Protein AF-0000000087551633 (afdb_homodimer)

Solvent-accessible surface area (backbone atoms only — not comparable to full-atom values): 14530 Å² total; per-residue (Å²): 84,93,86,55,52,65,68,53,50,39,49,47,65,67,57,55,41,62,94,54,18,28,55,59,69,55,52,47,40,58,76,47,62,39,77,91,77,50,31,41,29,32,36,33,62,39,45,52,60,38,10,35,59,87,53,28,55,24,72,22,49,56,39,30,54,41,46,53,42,50,46,49,52,50,44,51,74,37,60,62,89,52,34,49,58,42,70,35,36,41,37,38,36,51,68,49,88,47,59,62,59,50,38,39,36,39,29,37,68,77,39,82,53,87,51,41,35,33,30,38,29,44,28,22,40,88,86,66,48,66,29,32,44,32,40,36,34,28,42,46,38,74,113,84,93,85,55,51,64,67,54,50,40,51,46,65,67,56,54,42,60,95,54,18,27,56,59,69,55,52,48,40,58,76,47,63,39,78,91,78,50,32,40,30,33,34,31,61,38,46,51,61,37,10,34,58,86,54,28,56,24,70,19,49,55,38,30,55,42,46,54,43,49,46,47,53,50,45,52,72,38,60,63,90,51,34,51,55,41,69,37,35,42,39,39,38,52,68,48,89,47,59,61,57,49,37,38,37,41,29,36,67,77,39,82,53,88,50,41,35,33,30,38,29,43,29,22,40,88,85,66,46,65,30,31,44,31,42,36,34,27,43,43,39,75,113

Radius of gyration: 18.44 Å; Cα contacts (8 Å, |Δi|>4): 720; chains: 2; bounding box: 45×57×40 Å

InterPro domains:
  IPR003736 Phenylacetic acid degradation-related domain [TIGR00369] (24-137)
  IPR006683 Thioesterase domain [PF03061] (54-131)
  IPR029069 HotDog domain superfamily [SSF54637] (18-142)

Organism: NCBI:txid2305228

Sequence (286 aa):
MKNLTKEEILYFLNSWGEEVTLPKTLEIKFIDVDIENETLTATMPVQPKVHQPFGILHGGASCVLAETMGSSLSNIFIDVSSYYGVGTNINTNHLRSKKDGIITGTARFIRKGKTIHVSEIEIRDEEGQLISHTTMTNNILSKMKNLTKEEILYFLNSWGEEVTLPKTLEIKFIDVDIENETLTATMPVQPKVHQPFGILHGGASCVLAETMGSSLSNIFIDVSSYYGVGTNINTNHLRSKKDGIITGTARFIRKGKTIHVSEIEIRDEEGQLISHTTMTNNILSK

pLDDT: mean 97.2, std 4.75, range [61.78, 99.0]

Secondary structure (DSSP, 8-state):
-TT--HHHHHHHHHH-SSS--HHHHTT-EEEEEETTTTEEEEEEEESGGGB-TTSSB-HHHHHHHHHHHHHHHHHHSS-TTTEEEEEEEEEEEE-----SEEEEEEEEEEEE-SSEEEEEEEEE-TT--EEEEEEEEEEEEE-/-TT--HHHHHHHHHH-SSS--HHHHTT-EEEEEETTTTEEEEEEEESGGGB-TTSSB-HHHHHHHHHHHHHHHHHHSS-TTTEEEEEEEEEEEE-----SEEEEEEEEEEEE-SSEEEEEEEEE-TT--EEEEEEEEEEEEE-

Nearest PDB structures (foldseek):
  4qdb-assembly4_F  TM=9.792E-01  e=1.348E-15  Pseudomonas aeruginosa PAO1
  4qd7-assembly1_A  TM=9.751E-01  e=2.143E-15  Pseudomonas aeruginosa PAO1
  4qda-assembly3_D  TM=9.773E-01  e=5.744E-15  Pseudomonas aeruginosa PAO1
  5ep5-assembly1_B  TM=9.587E-01  e=8.768E-14  Staphylococcus aureus subsp. aureus Mu50
  3r32-assembly1_A  TM=9.299E-01  e=7.495E-13  Arthrobacter sp.

Foldseek 3Di:
DVPDDFVRLQVCLQCPDDPDDPCVVQPKGWDTADPVQLKTKIKGWQDDVQDDPVQKGDPVVVVVNVVSRVQSSLCVPDDVVWKHKDWDDKDKDFDDIGRGDMKMKMKHFPDDDPFKTKMKIFIAGPVRHTGMIMITMITMGTD/DVPDDFVRLQVCLQCPDDPDDPCVVQPKGWDTADPVQLKTKIKGWQDPVQDDPVQKGDPVVVVVNVVSRVQSSLCVPDDVVWKHKDWDDKDKDFDDIGRGDMKMKMKHFPDDDPFKTKMKIFIAGPVRHTGMIMITMITMGTD

Structure (mmCIF, N/CA/C/O backbone):
data_AF-0000000087551633-model_v1
#
loop_
_entity.id
_entity.type
_entity.pdbx_description
1 polymer 'PaaI family thioesterase'
#
loop_
_atom_site.group_PDB
_atom_site.id
_atom_site.type_symbol
_atom_site.label_atom_id
_atom_site.label_alt_id
_atom_site.label_comp_id
_atom_site.label_asym_id
_atom_site.label_entity_id
_atom_site.label_seq_id
_atom_site.pdbx_PDB_ins_code
_atom_site.Cartn_x
_atom_site.Cartn_y
_atom_site.Cartn_z
_atom_site.occupancy
_atom_site.B_iso_or_equiv
_atom_site.auth_seq_id
_atom_site.auth_comp_id
_atom_site.auth_asym_id
_atom_site.auth_atom_id
_atom_site.pdbx_PDB_model_num
ATOM 1 N N . MET A 1 1 ? -0.746 -24.844 -10.945 1 61.78 1 MET A N 1
ATOM 2 C CA . MET A 1 1 ? -0.228 -24.594 -12.289 1 61.78 1 MET A CA 1
ATOM 3 C C . MET A 1 1 ? 0.902 -25.578 -12.617 1 61.78 1 MET A C 1
ATOM 5 O O . MET A 1 1 ? 1.711 -25.312 -13.508 1 61.78 1 MET A O 1
ATOM 9 N N . LYS A 1 2 ? 1.025 -26.719 -12.062 1 64.62 2 LYS A N 1
ATOM 10 C CA . LYS A 1 2 ? 2.08 -27.734 -12.102 1 64.62 2 LYS A CA 1
ATOM 11 C C . LYS A 1 2 ? 2.404 -28.141 -13.531 1 64.62 2 LYS A C 1
ATOM 13 O O . LYS A 1 2 ? 3.545 -28.484 -13.844 1 64.62 2 LYS A O 1
ATOM 18 N N . ASN A 1 3 ? 1.535 -27.703 -14.453 1 77.69 3 ASN A N 1
ATOM 19 C CA . ASN A 1 3 ? 1.832 -28.203 -15.789 1 77.69 3 ASN A CA 1
ATOM 20 C C . ASN A 1 3 ? 2.172 -27.062 -16.75 1 77.69 3 ASN A C 1
ATOM 22 O O . ASN A 1 3 ? 2.268 -27.281 -17.953 1 77.69 3 ASN A O 1
ATOM 26 N N . LEU A 1 4 ? 2.311 -25.891 -16.109 1 88.62 4 LEU A N 1
ATOM 27 C CA . LEU A 1 4 ? 2.635 -24.75 -16.953 1 88.62 4 LEU A CA 1
ATOM 28 C C . LEU A 1 4 ? 4.133 -24.469 -16.953 1 88.62 4 LEU A C 1
ATOM 30 O O . LEU A 1 4 ? 4.805 -24.703 -15.945 1 88.62 4 LEU A O 1
ATOM 34 N N . THR A 1 5 ? 4.582 -24.031 -18.172 1 93.62 5 THR A N 1
ATOM 35 C CA . THR A 1 5 ? 5.969 -23.594 -18.234 1 93.62 5 THR A CA 1
ATOM 36 C C . THR A 1 5 ? 6.141 -22.25 -17.531 1 93.62 5 THR A C 1
ATOM 38 O O . THR A 1 5 ? 5.156 -21.562 -17.25 1 93.62 5 THR A O 1
ATOM 41 N N . LYS A 1 6 ? 7.383 -21.984 -17.219 1 95.5 6 LYS A N 1
ATOM 42 C CA . LYS A 1 6 ? 7.715 -20.672 -16.656 1 95.5 6 LYS A CA 1
ATOM 43 C C . LYS A 1 6 ? 7.137 -19.547 -17.516 1 95.5 6 LYS A C 1
ATOM 45 O O . LYS A 1 6 ? 6.543 -18.594 -16.984 1 95.5 6 LYS A O 1
ATOM 50 N N . GLU A 1 7 ? 7.301 -19.609 -18.797 1 96.75 7 GLU A N 1
ATOM 51 C CA . GLU A 1 7 ? 6.84 -18.578 -19.719 1 96.75 7 GLU A CA 1
ATOM 52 C C . GLU A 1 7 ? 5.32 -18.438 -19.688 1 96.75 7 GLU A C 1
ATOM 54 O O . GLU A 1 7 ? 4.789 -17.328 -19.75 1 96.75 7 GLU A O 1
ATOM 59 N N . GLU A 1 8 ? 4.66 -19.5 -19.578 1 96.75 8 GLU A N 1
ATOM 60 C CA . GLU A 1 8 ? 3.201 -19.5 -19.547 1 96.75 8 GLU A CA 1
ATOM 61 C C . GLU A 1 8 ? 2.682 -18.891 -18.25 1 96.75 8 GLU A C 1
ATOM 63 O O . GLU A 1 8 ? 1.703 -18.141 -18.25 1 96.75 8 GLU A O 1
ATOM 68 N N . ILE A 1 9 ? 3.33 -19.219 -17.141 1 97.12 9 ILE A N 1
ATOM 69 C CA . ILE A 1 9 ? 2.943 -18.656 -15.844 1 97.12 9 ILE A CA 1
ATOM 70 C C . ILE A 1 9 ? 3.143 -17.156 -15.844 1 97.12 9 ILE A C 1
ATOM 72 O O . ILE A 1 9 ? 2.256 -16.406 -15.43 1 97.12 9 ILE A O 1
ATOM 76 N N . LEU A 1 10 ? 4.254 -16.703 -16.391 1 98.38 10 LEU A N 1
ATOM 77 C CA . LEU A 1 10 ? 4.551 -15.266 -16.438 1 98.38 10 LEU A CA 1
ATOM 78 C C . LEU A 1 10 ? 3.561 -14.539 -17.344 1 98.38 10 LEU A C 1
ATOM 80 O O . LEU A 1 10 ? 3.131 -13.43 -17.031 1 98.38 10 LEU A O 1
ATOM 84 N N . TYR A 1 11 ? 3.219 -15.148 -18.469 1 97.94 11 TYR A N 1
ATOM 85 C CA . TYR A 1 11 ? 2.223 -14.57 -19.359 1 97.94 11 TYR A CA 1
ATOM 86 C C . TYR A 1 11 ? 0.878 -14.43 -18.656 1 97.94 11 TYR A C 1
ATOM 88 O O . TYR A 1 11 ? 0.235 -13.375 -18.734 1 97.94 11 TYR A O 1
ATOM 96 N N . PHE A 1 12 ? 0.509 -15.5 -17.984 1 97 12 PHE A N 1
ATOM 97 C CA . PHE A 1 12 ? -0.752 -15.492 -17.25 1 97 12 PHE A CA 1
ATOM 98 C C . PHE A 1 12 ? -0.773 -14.367 -16.219 1 97 12 PHE A C 1
ATOM 100 O O . PHE A 1 12 ? -1.706 -13.562 -16.188 1 97 12 PHE A O 1
ATOM 107 N N . LEU A 1 13 ? 0.288 -14.266 -15.414 1 98.06 13 LEU A N 1
ATOM 108 C CA . LEU A 1 13 ? 0.361 -13.289 -14.336 1 98.06 13 LEU A CA 1
ATOM 109 C C . LEU A 1 13 ? 0.312 -11.867 -14.898 1 98.06 13 LEU A C 1
ATOM 111 O O . LEU A 1 13 ? -0.391 -11.008 -14.359 1 98.06 13 LEU A O 1
ATOM 115 N N . ASN A 1 14 ? 1.002 -11.609 -15.992 1 98.56 14 ASN A N 1
ATOM 116 C CA . ASN A 1 14 ? 1.093 -10.266 -16.562 1 98.56 14 ASN A CA 1
ATOM 117 C C . ASN A 1 14 ? -0.174 -9.898 -17.328 1 98.56 14 ASN A C 1
ATOM 119 O O . ASN A 1 14 ? -0.405 -8.727 -17.625 1 98.56 14 ASN A O 1
ATOM 123 N N . SER A 1 15 ? -1.051 -10.898 -17.609 1 97.81 15 SER A N 1
ATOM 124 C CA . SER A 1 15 ? -2.277 -10.648 -18.359 1 97.81 15 SER A CA 1
ATOM 125 C C . SER A 1 15 ? -3.506 -10.766 -17.469 1 97.81 15 SER A C 1
ATOM 127 O O . SER A 1 15 ? -4.625 -10.477 -17.891 1 97.81 15 SER A O 1
ATOM 129 N N . TRP A 1 16 ? -3.312 -11.203 -16.234 1 96.19 16 TRP A N 1
ATOM 130 C CA . TRP A 1 16 ? -4.387 -11.523 -15.305 1 96.19 16 TRP A CA 1
ATOM 131 C C . TRP A 1 16 ? -5.23 -10.297 -15 1 96.19 16 TRP A C 1
ATOM 133 O O . TRP A 1 16 ? -4.691 -9.219 -14.734 1 96.19 16 TRP A O 1
ATOM 143 N N . GLY A 1 17 ? -6.547 -10.484 -15.031 1 95.75 17 GLY A N 1
ATOM 144 C CA . GLY A 1 17 ? -7.465 -9.391 -14.734 1 95.75 17 GLY A CA 1
ATOM 145 C C . GLY A 1 17 ? -7.906 -8.633 -15.969 1 95.75 17 GLY A C 1
ATOM 146 O O . GLY A 1 17 ? -7.641 -9.055 -17.094 1 95.75 17 GLY A O 1
ATOM 147 N N . GLU A 1 18 ? -8.68 -7.551 -15.789 1 95 18 GLU A N 1
ATOM 148 C CA . GLU A 1 18 ? -9.164 -6.684 -16.859 1 95 18 GLU A CA 1
ATOM 149 C C . GLU A 1 18 ? -8.031 -5.832 -17.438 1 95 18 GLU A C 1
ATOM 151 O O . GLU A 1 18 ? -6.883 -5.938 -17 1 95 18 GLU A O 1
ATOM 156 N N . GLU A 1 19 ? -8.336 -5.09 -18.391 1 97 19 GLU A N 1
ATOM 157 C CA . GLU A 1 19 ? -7.359 -4.238 -19.078 1 97 19 GLU A CA 1
ATOM 158 C C . GLU A 1 19 ? -6.734 -3.244 -18.094 1 97 19 GLU A C 1
ATOM 160 O O . GLU A 1 19 ? -5.559 -2.891 -18.234 1 97 19 GLU A O 1
ATOM 165 N N . VAL A 1 20 ? -7.551 -2.818 -17.172 1 98.31 20 VAL A N 1
ATOM 166 C CA . VAL A 1 20 ? -7.055 -1.867 -16.188 1 98.31 20 VAL A CA 1
ATOM 167 C C . VAL A 1 20 ? -7.152 -2.479 -14.789 1 98.31 20 VAL A C 1
ATOM 169 O O . VAL A 1 20 ? -8.219 -2.928 -14.375 1 98.31 20 VAL A O 1
ATOM 172 N N . THR A 1 21 ? -6.051 -2.637 -14.125 1 98.75 21 THR A N 1
ATOM 173 C CA . THR A 1 21 ? -5.898 -3.033 -12.734 1 98.75 21 THR A CA 1
ATOM 174 C C . THR A 1 21 ? -4.82 -2.201 -12.047 1 98.75 21 THR A C 1
ATOM 176 O O . THR A 1 21 ? -4.047 -1.507 -12.711 1 98.75 21 THR A O 1
ATOM 179 N N . LEU A 1 22 ? -4.785 -2.254 -10.75 1 98.88 22 LEU A N 1
ATOM 180 C CA . LEU A 1 22 ? -3.789 -1.469 -10.031 1 98.88 22 LEU A CA 1
ATOM 181 C C . LEU A 1 22 ? -2.377 -1.899 -10.414 1 98.88 22 LEU A C 1
ATOM 183 O O . LEU A 1 22 ? -1.519 -1.056 -10.68 1 98.88 22 LEU A O 1
ATOM 187 N N . PRO A 1 23 ? -2.033 -3.199 -10.461 1 98.88 23 PRO A N 1
ATOM 188 C CA . PRO A 1 23 ? -0.676 -3.566 -10.867 1 98.88 23 PRO A CA 1
ATOM 189 C C . PRO A 1 23 ? -0.318 -3.041 -12.258 1 98.88 23 PRO A C 1
ATOM 191 O O . PRO A 1 23 ? 0.809 -2.59 -12.477 1 98.88 23 PRO A O 1
ATOM 194 N N . LYS A 1 24 ? -1.249 -3.023 -13.164 1 98.81 24 LYS A N 1
ATOM 195 C CA . LYS A 1 24 ? -1.016 -2.477 -14.492 1 98.81 24 LYS A CA 1
ATOM 196 C C . LYS A 1 24 ? -0.878 -0.958 -14.453 1 98.81 24 LYS A C 1
ATOM 198 O 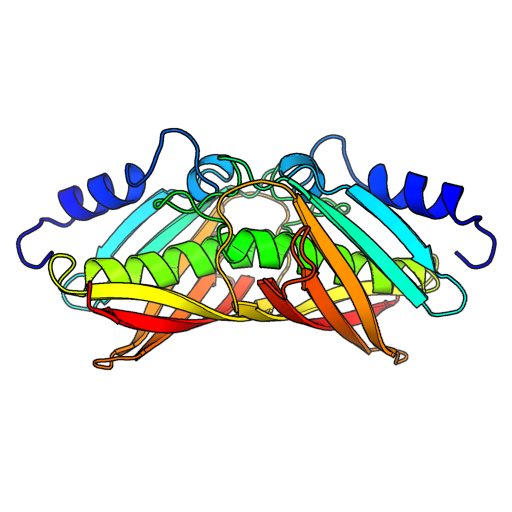O . LYS A 1 24 ? -0.043 -0.385 -15.156 1 98.81 24 LYS A O 1
ATOM 203 N N . THR A 1 25 ? -1.717 -0.333 -13.656 1 98.81 25 THR A N 1
ATOM 204 C CA . THR A 1 25 ? -1.649 1.113 -13.477 1 98.81 25 THR A CA 1
ATOM 205 C C . THR A 1 25 ? -0.26 1.535 -13.008 1 98.81 25 THR A C 1
ATOM 207 O O . THR A 1 25 ? 0.259 2.566 -13.438 1 98.81 25 THR A O 1
ATOM 210 N N . LEU A 1 26 ? 0.376 0.688 -12.203 1 98.88 26 LEU A N 1
ATOM 211 C CA . LEU A 1 26 ? 1.685 1.038 -11.656 1 98.88 26 LEU A CA 1
ATOM 212 C C . LEU A 1 26 ? 2.801 0.377 -12.461 1 98.88 26 LEU A C 1
ATOM 214 O O . LEU A 1 26 ? 3.969 0.435 -12.07 1 98.88 26 LEU A O 1
ATOM 218 N N . GLU A 1 27 ? 2.441 -0.345 -13.523 1 98.88 27 GLU A N 1
ATOM 219 C CA . GLU A 1 27 ? 3.377 -0.94 -14.469 1 98.88 27 GLU A CA 1
ATOM 220 C C . GLU A 1 27 ? 4.227 -2.02 -13.805 1 98.88 27 GLU A C 1
ATOM 222 O O . GLU A 1 27 ? 5.426 -2.127 -14.078 1 98.88 27 GLU A O 1
ATOM 227 N N . ILE A 1 28 ? 3.611 -2.768 -12.922 1 98.94 28 ILE A N 1
ATOM 228 C CA . ILE A 1 28 ? 4.254 -3.939 -12.336 1 98.94 28 ILE A CA 1
ATOM 229 C C . ILE A 1 28 ? 4.367 -5.043 -13.383 1 98.94 28 ILE A C 1
ATOM 231 O O . ILE A 1 28 ? 3.422 -5.297 -14.133 1 98.94 28 ILE A O 1
ATOM 235 N N . LYS A 1 29 ? 5.555 -5.641 -13.445 1 98.94 29 LYS A N 1
ATOM 236 C CA . LYS A 1 29 ? 5.793 -6.723 -14.398 1 98.94 29 LYS A CA 1
ATOM 237 C C . LYS A 1 29 ? 6.438 -7.926 -13.719 1 98.94 29 LYS A C 1
ATOM 239 O O . LYS A 1 29 ? 7.512 -7.809 -13.125 1 98.94 29 LYS A O 1
ATOM 244 N N . PHE A 1 30 ? 5.762 -9.055 -13.812 1 98.94 30 PHE A N 1
ATOM 245 C CA . PHE A 1 30 ? 6.375 -10.297 -13.367 1 98.94 30 PHE A CA 1
ATOM 246 C C . PHE A 1 30 ? 7.449 -10.75 -14.352 1 98.94 30 PHE A C 1
ATOM 248 O O . PHE A 1 30 ? 7.203 -10.828 -15.555 1 98.94 30 PHE A O 1
ATOM 255 N N . ILE A 1 31 ? 8.656 -11.109 -13.789 1 98.94 31 ILE A N 1
ATOM 256 C CA . ILE A 1 31 ? 9.75 -11.328 -14.734 1 98.94 31 ILE A CA 1
ATOM 257 C C . ILE A 1 31 ? 10.375 -12.703 -14.5 1 98.94 31 ILE A C 1
ATOM 259 O O . ILE A 1 31 ? 11.133 -13.195 -15.336 1 98.94 31 ILE A O 1
ATOM 263 N N . ASP A 1 32 ? 10.086 -13.344 -13.391 1 98.81 32 ASP A N 1
ATOM 264 C CA . ASP A 1 32 ? 10.656 -14.664 -13.148 1 98.81 32 ASP A CA 1
ATOM 265 C C . ASP A 1 32 ? 9.797 -15.461 -12.164 1 98.81 32 ASP A C 1
ATOM 267 O O . ASP A 1 32 ? 9.133 -14.883 -11.305 1 98.81 32 ASP A O 1
ATOM 271 N N . VAL A 1 33 ? 9.789 -16.734 -12.328 1 98.44 33 VAL A N 1
ATOM 272 C CA . VAL A 1 33 ? 9.188 -17.688 -11.406 1 98.44 33 VAL A CA 1
ATOM 273 C C . VAL A 1 33 ? 10.086 -18.906 -11.273 1 98.44 33 VAL A C 1
ATOM 275 O O . VAL A 1 33 ? 10.609 -19.406 -12.273 1 98.44 33 VAL A O 1
ATOM 278 N N . ASP A 1 34 ? 10.398 -19.266 -10.078 1 97.31 34 ASP A N 1
ATOM 279 C CA . ASP A 1 34 ? 11.078 -20.531 -9.773 1 97.31 34 ASP A CA 1
ATOM 280 C C . ASP A 1 34 ? 10.102 -21.547 -9.203 1 97.31 34 ASP A C 1
ATOM 282 O O . ASP A 1 34 ? 9.734 -21.484 -8.031 1 97.31 34 ASP A O 1
ATOM 286 N N . ILE A 1 35 ? 9.703 -22.453 -10 1 95 35 ILE A N 1
ATOM 287 C CA . ILE A 1 35 ? 8.656 -23.406 -9.633 1 95 35 ILE A CA 1
ATOM 288 C C . ILE A 1 35 ? 9.172 -24.344 -8.547 1 95 35 ILE A C 1
ATOM 290 O O . ILE A 1 35 ? 8.453 -24.656 -7.59 1 95 35 ILE A O 1
ATOM 294 N N . GLU A 1 36 ? 10.352 -24.766 -8.68 1 94.06 36 GLU A N 1
ATOM 295 C CA . GLU A 1 36 ? 10.938 -25.703 -7.73 1 94.06 36 GLU A CA 1
ATOM 296 C C . GLU A 1 36 ? 11.078 -25.078 -6.344 1 94.06 36 GLU A C 1
ATOM 298 O O . GLU A 1 36 ? 10.758 -25.719 -5.336 1 94.06 36 GLU A O 1
ATOM 303 N N . ASN A 1 37 ? 11.477 -23.812 -6.32 1 96.31 37 ASN A N 1
ATOM 304 C CA . ASN A 1 37 ? 11.719 -23.156 -5.047 1 96.31 37 ASN A CA 1
ATOM 305 C C . ASN A 1 37 ? 10.539 -22.281 -4.633 1 96.31 37 ASN A C 1
ATOM 307 O O . ASN A 1 37 ? 10.555 -21.672 -3.561 1 96.31 37 ASN A O 1
ATOM 311 N N . GLU A 1 38 ? 9.562 -22.172 -5.445 1 96.62 38 GLU A N 1
ATOM 312 C CA . GLU A 1 38 ? 8.32 -21.438 -5.215 1 96.62 38 GLU A CA 1
ATOM 313 C C . GLU A 1 38 ? 8.586 -19.969 -4.902 1 96.62 38 GLU A C 1
ATOM 315 O O . GLU A 1 38 ? 8.141 -19.469 -3.875 1 96.62 38 GLU A O 1
ATOM 320 N N . THR A 1 39 ? 9.32 -19.344 -5.82 1 98.38 39 THR A N 1
ATOM 321 C CA . THR A 1 39 ? 9.562 -17.922 -5.707 1 98.38 39 THR A CA 1
ATOM 322 C C . THR A 1 39 ? 9.047 -17.188 -6.941 1 98.38 39 THR A C 1
ATOM 324 O O . THR A 1 39 ? 8.969 -17.75 -8.031 1 98.38 39 THR A O 1
ATOM 327 N N . LEU A 1 40 ? 8.664 -15.969 -6.734 1 98.75 40 LEU A N 1
ATOM 328 C CA . LEU A 1 40 ? 8.195 -15.07 -7.781 1 98.75 40 LEU A CA 1
ATOM 329 C C . LEU A 1 40 ? 8.977 -13.758 -7.758 1 98.75 40 LEU A C 1
ATOM 331 O O . LEU A 1 40 ? 9.273 -13.227 -6.684 1 98.75 40 LEU A O 1
ATOM 335 N N . THR A 1 41 ? 9.328 -13.258 -8.938 1 98.94 41 THR A N 1
ATOM 336 C CA . THR A 1 41 ? 10.039 -11.984 -9.039 1 98.94 41 THR A CA 1
ATOM 337 C C . THR A 1 41 ? 9.297 -11.023 -9.969 1 98.94 41 THR A C 1
ATOM 339 O O . THR A 1 41 ? 8.828 -11.422 -11.039 1 98.94 41 THR A O 1
ATOM 342 N N . ALA A 1 42 ? 9.148 -9.797 -9.562 1 98.94 42 ALA A N 1
ATOM 343 C CA . ALA A 1 42 ? 8.5 -8.75 -10.352 1 98.94 42 ALA A CA 1
ATOM 344 C C . ALA A 1 42 ? 9.227 -7.414 -10.188 1 98.94 42 ALA A C 1
ATOM 346 O O . ALA A 1 42 ? 9.977 -7.223 -9.234 1 98.94 42 ALA A O 1
ATOM 347 N N . THR A 1 43 ? 9 -6.523 -11.125 1 99 43 THR A N 1
ATOM 348 C CA . THR A 1 43 ? 9.602 -5.195 -11.094 1 99 43 THR A CA 1
ATOM 349 C C . THR A 1 43 ? 8.531 -4.113 -11.164 1 99 43 THR A C 1
ATOM 351 O O . THR A 1 43 ? 7.402 -4.379 -11.57 1 99 43 THR A O 1
ATOM 354 N N . MET A 1 44 ? 8.906 -2.955 -10.742 1 98.94 44 MET A N 1
ATOM 355 C CA . MET A 1 4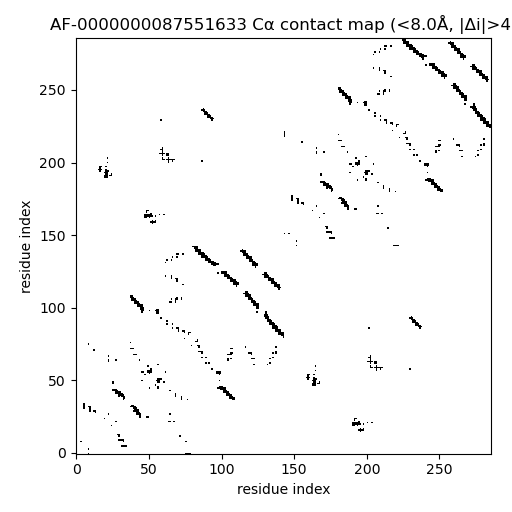4 ? 8.094 -1.745 -10.844 1 98.94 44 MET A CA 1
ATOM 356 C C . MET A 1 44 ? 8.977 -0.518 -11.062 1 98.94 44 MET A C 1
ATOM 358 O O . MET A 1 44 ? 9.945 -0.308 -10.336 1 98.94 44 MET A O 1
ATOM 362 N N . PRO A 1 45 ? 8.648 0.309 -12.07 1 98.94 45 PRO A N 1
ATOM 363 C CA . PRO A 1 45 ? 9.422 1.547 -12.219 1 98.94 45 PRO A CA 1
ATOM 364 C C . PRO A 1 45 ? 9.125 2.561 -11.109 1 98.94 45 PRO A C 1
ATOM 366 O O . PRO A 1 45 ? 7.984 2.658 -10.648 1 98.94 45 PRO A O 1
ATOM 369 N N . VAL A 1 46 ? 10.141 3.25 -10.68 1 98.94 46 VAL A N 1
ATOM 370 C CA . VAL A 1 46 ? 10 4.383 -9.766 1 98.94 46 VAL A CA 1
ATOM 371 C C . VAL A 1 46 ? 9.961 5.684 -10.562 1 98.94 46 VAL A C 1
ATOM 373 O O . VAL A 1 46 ? 11 6.172 -11.023 1 98.94 46 VAL A O 1
ATOM 376 N N . GLN A 1 47 ? 8.797 6.195 -10.781 1 98.62 47 GLN A N 1
ATOM 377 C CA . GLN A 1 47 ? 8.469 7.371 -11.586 1 98.62 47 GLN A CA 1
ATOM 378 C C . GLN A 1 47 ? 7.406 8.227 -10.906 1 98.62 47 GLN A C 1
ATOM 380 O O . GLN A 1 47 ? 6.855 7.836 -9.875 1 98.62 47 GLN A O 1
ATOM 385 N N . PRO A 1 48 ? 7.066 9.375 -11.375 1 98.25 48 PRO A N 1
ATOM 386 C CA . PRO A 1 48 ? 6.211 10.32 -10.656 1 98.25 48 PRO A CA 1
ATOM 387 C C . PRO A 1 48 ? 4.879 9.703 -10.227 1 98.25 48 PRO A C 1
ATOM 389 O O . PRO A 1 48 ? 4.41 9.953 -9.117 1 98.25 48 PRO A O 1
ATOM 392 N N . LYS A 1 49 ? 4.277 8.82 -10.938 1 98.31 49 LYS A N 1
ATOM 393 C CA . LYS A 1 49 ? 2.953 8.281 -10.633 1 98.31 49 LYS A CA 1
ATOM 394 C C . LYS A 1 49 ? 2.992 7.398 -9.391 1 98.31 49 LYS A C 1
ATOM 396 O O . LYS A 1 49 ? 1.945 7.031 -8.852 1 98.31 49 LYS A O 1
ATOM 401 N N . VAL A 1 50 ? 4.246 7.051 -8.914 1 98.88 50 VAL A N 1
ATOM 402 C CA . VAL A 1 50 ? 4.316 6.273 -7.68 1 98.88 50 VAL A CA 1
ATOM 403 C C . VAL A 1 50 ? 5.098 7.051 -6.621 1 98.88 50 VAL A C 1
ATOM 405 O O . VAL A 1 50 ? 5.555 6.477 -5.633 1 98.88 50 VAL A O 1
ATOM 408 N N . HIS A 1 51 ? 5.27 8.336 -6.797 1 98.81 51 HIS A N 1
ATOM 409 C CA . HIS A 1 51 ? 5.98 9.172 -5.84 1 98.81 51 HIS A CA 1
ATOM 410 C C . HIS A 1 51 ? 5.047 9.672 -4.742 1 98.81 51 HIS A C 1
ATOM 412 O O . HIS A 1 51 ? 3.855 9.883 -4.984 1 98.81 51 HIS A O 1
ATOM 418 N N . GLN A 1 52 ? 5.656 9.844 -3.605 1 98.12 52 GLN A N 1
ATOM 419 C CA . GLN A 1 52 ? 5.055 10.703 -2.59 1 98.12 52 GLN A CA 1
ATOM 420 C C . GLN A 1 52 ? 5.422 12.172 -2.822 1 98.12 52 GLN A C 1
ATOM 422 O O . GLN A 1 52 ? 6.168 12.484 -3.75 1 98.12 52 GLN A O 1
ATOM 427 N N . PRO A 1 53 ? 4.91 13.141 -2.092 1 96.69 53 PRO A N 1
ATOM 428 C CA . PRO A 1 53 ? 4.98 14.562 -2.428 1 96.69 53 PRO A CA 1
ATOM 429 C C . PRO A 1 53 ? 6.414 15.086 -2.467 1 96.69 53 PRO A C 1
ATOM 431 O O . PRO A 1 53 ? 6.68 16.125 -3.078 1 96.69 53 PRO A O 1
ATOM 434 N N . PHE A 1 54 ? 7.352 14.383 -1.827 1 95.69 54 PHE A N 1
ATOM 435 C CA . PHE A 1 54 ? 8.727 14.859 -1.819 1 95.69 54 PHE A CA 1
ATOM 436 C C . PHE A 1 54 ? 9.516 14.273 -2.982 1 95.69 54 PHE A C 1
ATOM 438 O O . PHE A 1 54 ? 10.734 14.43 -3.057 1 95.69 54 PHE A O 1
ATOM 445 N N . GLY A 1 55 ? 8.867 13.5 -3.791 1 97.44 55 GLY A N 1
ATOM 446 C CA . GLY A 1 55 ? 9.484 13.055 -5.027 1 97.44 55 GLY A CA 1
ATOM 447 C C . GLY A 1 55 ? 10.227 11.734 -4.883 1 97.44 55 GLY A C 1
ATOM 448 O O . GLY A 1 55 ? 11.078 11.398 -5.707 1 97.44 55 GLY A O 1
ATOM 449 N N . ILE A 1 56 ? 9.922 11.109 -3.844 1 98.31 56 ILE A N 1
ATOM 450 C CA . ILE A 1 56 ? 10.516 9.789 -3.656 1 98.31 56 ILE A CA 1
ATOM 451 C C . ILE A 1 56 ? 9.414 8.727 -3.67 1 98.31 56 ILE A C 1
ATOM 453 O O . ILE A 1 56 ? 8.227 9.055 -3.623 1 98.31 56 ILE A O 1
ATOM 457 N N . LEU A 1 57 ? 9.859 7.469 -3.748 1 98.88 57 LEU A N 1
ATOM 458 C CA . LEU A 1 57 ? 8.938 6.336 -3.797 1 98.88 57 LEU A CA 1
ATOM 459 C C . LEU A 1 57 ? 7.977 6.371 -2.617 1 98.88 57 LEU A C 1
ATOM 461 O O . LEU A 1 57 ? 8.398 6.5 -1.466 1 98.88 57 LEU A O 1
ATOM 465 N N . HIS A 1 58 ? 6.719 6.355 -2.91 1 98.88 58 HIS A N 1
ATOM 466 C CA . HIS A 1 58 ? 5.688 6.266 -1.884 1 98.88 58 HIS A CA 1
ATOM 467 C C . HIS A 1 58 ? 5.715 4.91 -1.191 1 98.88 58 HIS A C 1
ATOM 469 O O . HIS A 1 58 ? 5.719 3.869 -1.854 1 98.88 58 HIS A O 1
ATOM 475 N N . GLY A 1 59 ? 5.695 4.84 0.118 1 98.88 59 GLY A N 1
ATOM 476 C CA . GLY A 1 59 ? 5.664 3.566 0.823 1 98.88 59 GLY A CA 1
ATOM 477 C C . GLY A 1 59 ? 4.5 2.686 0.415 1 98.88 59 GLY A C 1
ATOM 478 O O . GLY A 1 59 ? 4.621 1.46 0.389 1 98.88 59 GLY A O 1
ATOM 479 N N . GLY A 1 60 ? 3.389 3.266 0.123 1 98.94 60 GLY A N 1
ATOM 480 C CA . GLY A 1 60 ? 2.225 2.537 -0.352 1 98.94 60 GLY A CA 1
ATOM 481 C C . GLY A 1 60 ? 2.459 1.833 -1.676 1 98.94 60 GLY A C 1
ATOM 482 O O . GLY A 1 60 ? 1.835 0.808 -1.96 1 98.94 60 GLY A O 1
ATOM 483 N N . ALA A 1 61 ? 3.295 2.416 -2.521 1 98.94 61 ALA A N 1
ATOM 484 C CA . ALA A 1 61 ? 3.635 1.754 -3.779 1 98.94 61 ALA A CA 1
ATOM 485 C C . ALA A 1 61 ? 4.383 0.449 -3.527 1 98.94 61 ALA A C 1
ATOM 487 O O . ALA A 1 61 ? 4.145 -0.552 -4.207 1 98.94 61 ALA A O 1
ATOM 488 N N . SER A 1 62 ? 5.293 0.478 -2.551 1 98.94 62 SER A N 1
ATOM 489 C CA . SER A 1 62 ? 5.961 -0.753 -2.137 1 98.94 62 SER A CA 1
ATOM 490 C C . SER A 1 62 ? 4.953 -1.786 -1.643 1 98.94 62 SER A C 1
ATOM 492 O O . SER A 1 62 ? 5.082 -2.977 -1.934 1 98.94 62 SER A O 1
ATOM 494 N N . CYS A 1 63 ? 3.943 -1.314 -0.924 1 98.94 63 CYS A N 1
ATOM 495 C CA . CYS A 1 63 ? 2.9 -2.215 -0.447 1 98.94 63 CYS A CA 1
ATOM 496 C C . CYS A 1 63 ? 2.129 -2.822 -1.612 1 98.94 63 CYS A C 1
ATOM 498 O O . CYS A 1 63 ? 1.757 -3.996 -1.572 1 98.94 63 CYS A O 1
ATOM 500 N N . VAL A 1 64 ? 1.826 -2.008 -2.625 1 99 64 VAL A N 1
ATOM 501 C CA . VAL A 1 64 ? 1.115 -2.523 -3.791 1 99 64 VAL A CA 1
ATOM 502 C C . VAL A 1 64 ? 1.929 -3.641 -4.441 1 99 64 VAL A C 1
ATOM 504 O O . VAL A 1 64 ? 1.395 -4.711 -4.746 1 99 64 VAL A O 1
ATOM 507 N N . LEU A 1 65 ? 3.217 -3.402 -4.668 1 99 65 LEU A N 1
ATOM 508 C CA . LEU A 1 65 ? 4.074 -4.426 -5.258 1 99 65 LEU A CA 1
ATOM 509 C C . LEU A 1 65 ? 4.094 -5.684 -4.395 1 99 65 LEU A C 1
ATOM 511 O O . LEU A 1 65 ? 3.881 -6.789 -4.895 1 99 65 LEU A O 1
ATOM 515 N N . ALA A 1 66 ? 4.266 -5.496 -3.084 1 98.94 66 ALA A N 1
ATOM 516 C CA . ALA A 1 66 ? 4.336 -6.629 -2.164 1 98.94 66 ALA A CA 1
ATOM 517 C C . ALA A 1 66 ? 3.021 -7.398 -2.143 1 98.94 66 ALA A C 1
ATOM 519 O O . ALA A 1 66 ? 3.014 -8.633 -2.234 1 98.94 66 ALA A O 1
ATOM 520 N N . GLU A 1 67 ? 1.927 -6.68 -2.004 1 98.88 67 GLU A N 1
ATOM 521 C CA . GLU A 1 67 ? 0.602 -7.293 -1.97 1 98.88 67 GLU A CA 1
ATOM 522 C C . GLU A 1 67 ? 0.31 -8.047 -3.264 1 98.88 67 GLU A C 1
ATOM 524 O O . GLU A 1 67 ? -0.232 -9.156 -3.232 1 98.88 67 GLU A O 1
ATOM 529 N N . THR A 1 68 ? 0.636 -7.441 -4.402 1 98.88 68 THR A N 1
ATOM 530 C CA . THR A 1 68 ? 0.479 -8.086 -5.703 1 98.88 68 THR A CA 1
ATOM 531 C C . THR A 1 68 ? 1.253 -9.406 -5.746 1 98.88 68 THR A C 1
ATOM 533 O O . THR A 1 68 ? 0.712 -10.438 -6.152 1 98.88 68 THR A O 1
ATOM 536 N N . MET A 1 69 ? 2.445 -9.359 -5.273 1 98.88 69 MET A N 1
ATOM 537 C CA . MET A 1 69 ? 3.328 -10.516 -5.359 1 98.88 69 MET A CA 1
ATOM 538 C C . MET A 1 69 ? 2.879 -11.617 -4.398 1 98.88 69 MET A C 1
ATOM 540 O O . MET A 1 69 ? 2.826 -12.789 -4.77 1 98.88 69 MET A O 1
ATOM 544 N N . GLY A 1 70 ? 2.586 -11.242 -3.141 1 98.69 70 GLY A N 1
ATOM 545 C CA . GLY A 1 70 ? 2.125 -12.227 -2.18 1 98.69 70 GLY A CA 1
ATOM 546 C C . GLY A 1 70 ? 0.854 -12.938 -2.613 1 98.69 70 GLY A C 1
ATOM 547 O O . GLY A 1 70 ? 0.748 -14.156 -2.504 1 98.69 70 GLY A O 1
ATOM 548 N N . SER A 1 71 ? -0.098 -12.18 -3.092 1 98.56 71 SER A N 1
ATOM 549 C CA . SER A 1 71 ? -1.35 -12.75 -3.584 1 98.56 71 SER A CA 1
ATOM 550 C C . SER A 1 71 ? -1.109 -13.664 -4.777 1 98.56 71 SER A C 1
ATOM 552 O O . SER A 1 71 ? -1.671 -14.766 -4.848 1 98.56 71 SER A O 1
ATOM 554 N N . SER A 1 72 ? -0.285 -13.234 -5.73 1 98.38 72 SER A N 1
ATOM 555 C CA . SER A 1 72 ? 0.003 -14.023 -6.926 1 98.38 72 SER A CA 1
ATOM 556 C C . SER A 1 72 ? 0.75 -15.305 -6.574 1 98.38 72 SER A C 1
ATOM 558 O O . SER A 1 72 ? 0.461 -16.359 -7.129 1 98.38 72 SER A O 1
ATOM 560 N N . LEU A 1 73 ? 1.729 -15.188 -5.645 1 98.31 73 LEU A N 1
ATOM 561 C CA . LEU A 1 73 ? 2.467 -16.359 -5.191 1 98.31 73 LEU A CA 1
ATOM 562 C C . LEU A 1 73 ? 1.518 -17.438 -4.668 1 98.31 73 LEU A C 1
ATOM 564 O O . LEU A 1 73 ? 1.593 -18.594 -5.082 1 98.31 73 LEU A O 1
ATOM 568 N N . SER A 1 74 ? 0.628 -17.047 -3.783 1 97.69 74 SER A N 1
ATOM 569 C CA . SER A 1 74 ? -0.33 -18 -3.234 1 97.69 74 SER A CA 1
ATOM 570 C C . SER A 1 74 ? -1.183 -18.625 -4.336 1 97.69 74 SER A C 1
ATOM 572 O O . SER A 1 74 ? -1.356 -19.844 -4.375 1 97.69 74 SER A O 1
ATOM 574 N N . ASN A 1 75 ? -1.634 -17.828 -5.266 1 94.94 75 ASN A N 1
ATOM 575 C CA . ASN A 1 75 ? -2.639 -18.266 -6.227 1 94.94 75 ASN A CA 1
ATOM 576 C C . ASN A 1 75 ? -2.023 -19.141 -7.316 1 94.94 75 ASN A C 1
ATOM 578 O O . ASN A 1 75 ? -2.721 -19.938 -7.941 1 94.94 75 ASN A O 1
ATOM 582 N N . ILE A 1 76 ? -0.708 -19.031 -7.531 1 94 76 ILE A N 1
ATOM 583 C CA . ILE A 1 76 ? -0.146 -19.875 -8.586 1 94 76 ILE A CA 1
ATOM 584 C C . ILE A 1 76 ? 0.302 -21.203 -8 1 94 76 ILE A C 1
ATOM 586 O O . ILE A 1 76 ? 0.607 -22.141 -8.742 1 94 76 ILE A O 1
ATOM 590 N N . PHE A 1 77 ? 0.31 -21.328 -6.668 1 93.06 77 PHE A N 1
ATOM 591 C CA . PHE A 1 77 ? 0.799 -22.578 -6.09 1 93.06 77 PHE A CA 1
ATOM 592 C C . PHE A 1 77 ? -0.313 -23.297 -5.332 1 93.06 77 PHE A C 1
ATOM 594 O O . PHE A 1 77 ? -0.044 -24.172 -4.508 1 93.06 77 PHE A O 1
ATOM 601 N N . ILE A 1 78 ? -1.536 -22.875 -5.523 1 93.94 78 ILE A N 1
ATOM 602 C CA . ILE A 1 78 ? -2.686 -23.625 -5.035 1 93.94 78 ILE A CA 1
ATOM 603 C C . ILE A 1 78 ? -3.496 -24.156 -6.215 1 93.94 78 ILE A C 1
ATOM 605 O O . ILE A 1 78 ? -3.248 -23.781 -7.363 1 93.94 78 ILE A O 1
ATOM 609 N N . ASP A 1 79 ? -4.371 -25.109 -5.926 1 92.44 79 ASP A N 1
ATOM 610 C CA . ASP A 1 79 ? -5.301 -25.594 -6.945 1 92.44 79 ASP A CA 1
ATOM 611 C C . ASP A 1 79 ? -6.418 -24.578 -7.184 1 92.44 79 ASP A C 1
ATOM 613 O O . ASP A 1 79 ? -7.445 -24.609 -6.504 1 92.44 79 ASP A O 1
ATOM 617 N N . VAL A 1 80 ? -6.293 -23.797 -8.227 1 89.88 80 VAL A N 1
ATOM 618 C CA . VAL A 1 80 ? -7.172 -22.656 -8.461 1 89.88 80 VAL A CA 1
ATOM 619 C C . VAL A 1 80 ? -8.547 -23.141 -8.898 1 89.88 80 VAL A C 1
ATOM 621 O O . VAL A 1 80 ? -9.5 -22.344 -8.969 1 89.88 80 VAL A O 1
ATOM 624 N N . SER A 1 81 ? -8.672 -24.344 -9.242 1 92.31 81 SER A N 1
ATOM 625 C CA . SER A 1 81 ? -9.984 -24.906 -9.547 1 92.31 81 SER A CA 1
ATOM 626 C C . SER A 1 81 ? -10.812 -25.109 -8.289 1 92.31 81 SER A C 1
ATOM 628 O O . SER A 1 81 ? -12.047 -25.125 -8.336 1 92.31 81 SER A O 1
ATOM 630 N N . SER A 1 82 ? -10.07 -25.234 -7.098 1 95.38 82 SER A N 1
ATOM 631 C CA . SER A 1 82 ? -10.758 -25.609 -5.863 1 95.38 82 SER A CA 1
ATOM 632 C C . SER A 1 82 ? -10.633 -24.516 -4.809 1 95.38 82 SER A C 1
ATOM 634 O O . SER A 1 82 ? -11.469 -24.406 -3.91 1 95.38 82 SER A O 1
ATOM 636 N N . TYR A 1 83 ? -9.531 -23.719 -4.965 1 96 83 TYR A N 1
ATOM 637 C CA . TYR A 1 83 ? -9.219 -22.766 -3.91 1 96 83 TYR A CA 1
ATOM 638 C C . TYR A 1 83 ? -8.859 -21.406 -4.496 1 96 83 TYR A C 1
ATOM 640 O O . TYR A 1 83 ? -8.57 -21.297 -5.691 1 96 83 TYR A O 1
ATOM 648 N N . TYR A 1 84 ? -9.008 -20.328 -3.725 1 94.88 84 TYR A N 1
ATOM 649 C CA . TYR A 1 84 ? -8.461 -19.016 -4.043 1 94.88 84 TYR A CA 1
ATOM 650 C C . TYR A 1 84 ? -7.914 -18.328 -2.795 1 94.88 84 TYR A C 1
ATOM 652 O O . TYR A 1 84 ? -8.438 -18.531 -1.695 1 94.88 84 TYR A O 1
ATOM 660 N N . GLY A 1 85 ? -6.883 -17.609 -2.943 1 96.56 85 GLY A N 1
ATOM 661 C CA . GLY A 1 85 ? -6.254 -16.906 -1.844 1 96.56 85 GLY A CA 1
ATOM 662 C C . GLY A 1 85 ? -6.707 -15.461 -1.734 1 96.56 85 GLY A C 1
ATOM 663 O O . GLY A 1 85 ? -6.91 -14.789 -2.748 1 96.56 85 GLY A O 1
ATOM 664 N N . VAL A 1 86 ? -6.891 -14.977 -0.476 1 97 86 VAL A N 1
ATOM 665 C CA . VAL A 1 86 ? -7.242 -13.586 -0.193 1 97 86 VAL A CA 1
ATOM 666 C C . VAL A 1 86 ? -6.262 -13 0.819 1 97 86 VAL A C 1
ATOM 668 O O . VAL A 1 86 ? -6.012 -13.602 1.87 1 97 86 VAL A O 1
ATOM 671 N N . GLY A 1 87 ? -5.703 -11.914 0.419 1 98.44 87 GLY A N 1
ATOM 672 C CA . GLY A 1 87 ? -4.844 -11.234 1.374 1 98.44 87 GLY A CA 1
ATOM 673 C C . GLY A 1 87 ? -5.59 -10.719 2.592 1 98.44 87 GLY A C 1
ATOM 674 O O . GLY A 1 87 ? -6.641 -10.086 2.461 1 98.44 87 GLY A O 1
ATOM 675 N N . THR A 1 88 ? -5 -10.945 3.781 1 98.81 88 THR A N 1
ATOM 676 C CA . THR A 1 88 ? -5.715 -10.539 4.984 1 98.81 88 THR A CA 1
ATOM 677 C C . THR A 1 88 ? -4.855 -9.594 5.828 1 98.81 88 THR A C 1
ATOM 679 O O . THR A 1 88 ? -5.379 -8.812 6.625 1 98.81 88 THR A O 1
ATOM 682 N N . ASN A 1 89 ? -3.555 -9.766 5.688 1 98.88 89 ASN A N 1
ATOM 683 C CA . ASN A 1 89 ? -2.652 -8.906 6.445 1 98.88 89 ASN A CA 1
ATOM 684 C C . ASN A 1 89 ? -1.358 -8.641 5.684 1 98.88 89 ASN A C 1
ATOM 686 O O . ASN A 1 89 ? -0.814 -9.539 5.039 1 98.88 89 ASN A O 1
ATOM 690 N N . ILE A 1 90 ? -0.93 -7.48 5.781 1 98.94 90 ILE A N 1
ATOM 691 C CA . ILE A 1 90 ? 0.372 -7.117 5.23 1 98.94 90 ILE A CA 1
ATOM 692 C C . ILE A 1 90 ? 1.115 -6.215 6.211 1 98.94 90 ILE A C 1
ATOM 694 O O . ILE A 1 90 ? 0.526 -5.301 6.793 1 98.94 90 ILE A O 1
ATOM 698 N N . ASN A 1 91 ? 2.336 -6.508 6.473 1 98.94 91 ASN A N 1
ATOM 699 C CA . ASN A 1 91 ? 3.244 -5.738 7.316 1 98.94 91 ASN A CA 1
ATOM 700 C C . ASN A 1 91 ? 4.512 -5.352 6.562 1 98.94 91 ASN A C 1
ATOM 702 O O . ASN A 1 91 ? 5.316 -6.215 6.203 1 98.94 91 ASN A O 1
ATOM 706 N N . THR A 1 92 ? 4.695 -4.066 6.348 1 98.94 92 THR A N 1
ATOM 707 C CA . THR A 1 92 ? 5.812 -3.604 5.531 1 98.94 92 THR A CA 1
ATOM 708 C C . THR A 1 92 ? 6.727 -2.689 6.34 1 98.94 92 THR A C 1
ATOM 710 O O . THR A 1 92 ? 6.258 -1.772 7.016 1 98.94 92 THR A O 1
ATOM 713 N N . ASN A 1 93 ? 7.969 -2.953 6.277 1 98.94 93 ASN A N 1
ATOM 714 C CA . ASN A 1 93 ? 9.016 -2.074 6.785 1 98.94 93 ASN A CA 1
ATOM 715 C C . ASN A 1 93 ? 9.727 -1.334 5.656 1 98.94 93 ASN A C 1
ATOM 717 O O . ASN A 1 93 ? 10.281 -1.96 4.75 1 98.94 93 ASN A O 1
ATOM 721 N N . HIS A 1 94 ? 9.609 -0.05 5.719 1 98.94 94 HIS A N 1
ATOM 722 C CA . HIS A 1 94 ? 10.312 0.797 4.766 1 98.94 94 HIS A CA 1
ATOM 723 C C . HIS A 1 94 ? 11.727 1.116 5.254 1 98.94 94 HIS A C 1
ATOM 725 O O . HIS A 1 94 ? 11.898 1.744 6.301 1 98.94 94 HIS A O 1
ATOM 731 N N . LEU A 1 95 ? 12.734 0.739 4.461 1 98.88 95 LEU A N 1
ATOM 732 C CA . LEU A 1 95 ? 14.086 0.721 5.004 1 98.88 95 LEU A CA 1
ATOM 733 C C . LEU A 1 95 ? 14.969 1.756 4.312 1 98.88 95 LEU A C 1
ATOM 735 O O . LEU A 1 95 ? 15.938 2.248 4.898 1 98.88 95 LEU A O 1
ATOM 739 N N . ARG A 1 96 ? 14.664 1.999 3.066 1 98.62 96 AR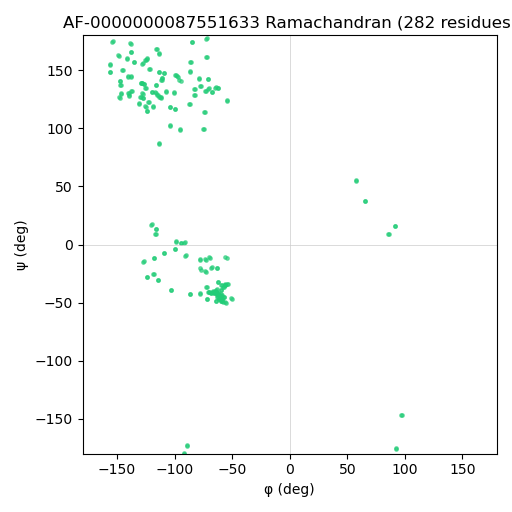G A N 1
ATOM 740 C CA . ARG A 1 96 ? 15.43 2.977 2.303 1 98.62 96 ARG A CA 1
ATOM 741 C C . ARG A 1 96 ? 14.539 3.723 1.315 1 98.62 96 ARG A C 1
ATOM 743 O O . ARG A 1 96 ? 13.555 3.176 0.826 1 98.62 96 ARG A O 1
ATOM 750 N N . SER A 1 97 ? 14.922 4.969 1.054 1 98.31 97 SER A N 1
ATOM 751 C CA . SER A 1 97 ? 14.219 5.777 0.065 1 98.31 97 SER A CA 1
ATOM 752 C C . SER A 1 97 ? 14.758 5.527 -1.34 1 98.31 97 SER A C 1
ATOM 754 O O . SER A 1 97 ? 15.867 5.012 -1.503 1 98.31 97 SER A O 1
ATOM 756 N N . LYS A 1 98 ? 13.945 5.805 -2.279 1 98.56 98 LYS A N 1
ATOM 757 C CA . LYS A 1 98 ? 14.336 5.711 -3.68 1 98.56 98 LYS A CA 1
ATOM 758 C C . LYS A 1 98 ? 13.633 6.766 -4.523 1 98.56 98 LYS A C 1
ATOM 760 O O . LYS A 1 98 ? 12.422 6.961 -4.395 1 98.56 98 LYS A O 1
ATOM 765 N N . LYS A 1 99 ? 14.344 7.41 -5.445 1 98.19 99 LYS A N 1
ATOM 766 C CA . LYS A 1 99 ? 13.805 8.539 -6.188 1 98.19 99 LYS A CA 1
ATOM 767 C C . LYS A 1 99 ? 13.406 8.133 -7.602 1 98.19 99 LYS A C 1
ATOM 769 O O . LYS A 1 99 ? 12.445 8.664 -8.164 1 98.19 99 LYS A O 1
ATOM 774 N N . ASP A 1 100 ? 14.258 7.258 -8.188 1 98.69 100 ASP A N 1
ATOM 775 C CA . ASP A 1 100 ? 14.047 6.871 -9.578 1 98.69 100 ASP A CA 1
ATOM 776 C C . ASP A 1 100 ? 14.633 5.492 -9.859 1 98.69 100 ASP A C 1
ATOM 778 O O . ASP A 1 100 ? 15.25 4.883 -8.984 1 98.69 100 ASP A O 1
ATOM 782 N N . GLY A 1 101 ? 14.383 5.023 -11.109 1 98.81 101 GLY A N 1
ATOM 783 C CA . GLY A 1 101 ? 14.875 3.709 -11.492 1 98.81 101 GLY A CA 1
ATOM 784 C C . GLY A 1 101 ? 13.828 2.619 -11.352 1 98.81 101 GLY A C 1
ATOM 785 O O . GLY A 1 101 ? 12.656 2.824 -11.688 1 98.81 101 GLY A O 1
ATOM 786 N N . ILE A 1 102 ? 14.336 1.418 -10.992 1 98.94 102 ILE A N 1
ATOM 787 C CA . ILE A 1 102 ? 13.477 0.241 -10.914 1 98.94 102 ILE A CA 1
ATOM 788 C C . ILE A 1 102 ? 13.656 -0.44 -9.562 1 98.94 102 ILE A C 1
ATOM 790 O O . ILE A 1 102 ? 14.773 -0.513 -9.039 1 98.94 102 ILE A O 1
ATOM 794 N N . ILE A 1 103 ? 12.57 -0.876 -9.016 1 98.94 103 ILE A N 1
ATOM 795 C CA . ILE A 1 103 ? 12.664 -1.765 -7.863 1 98.94 103 ILE A CA 1
ATOM 796 C C . ILE A 1 103 ? 12.234 -3.174 -8.258 1 98.94 103 ILE A C 1
ATOM 798 O O . ILE A 1 103 ? 11.383 -3.348 -9.141 1 98.94 103 ILE A O 1
ATOM 802 N N . THR A 1 104 ? 12.875 -4.133 -7.598 1 99 104 THR A N 1
ATOM 803 C CA . THR A 1 104 ? 12.617 -5.547 -7.855 1 99 104 THR A CA 1
ATOM 804 C C . THR A 1 104 ? 12.18 -6.258 -6.578 1 99 104 THR A C 1
ATOM 806 O O . THR A 1 104 ? 12.875 -6.207 -5.562 1 99 104 THR A O 1
ATOM 809 N N . GLY A 1 105 ? 11.055 -6.84 -6.648 1 98.94 105 GLY A N 1
ATOM 810 C CA . GLY A 1 105 ? 10.555 -7.652 -5.547 1 98.94 105 GLY A CA 1
ATOM 811 C C . GLY A 1 105 ? 10.773 -9.141 -5.758 1 98.94 105 GLY A C 1
ATOM 812 O O . GLY A 1 105 ? 10.68 -9.633 -6.883 1 98.94 105 GLY A O 1
ATOM 813 N N . THR A 1 106 ? 11.023 -9.836 -4.691 1 98.94 106 THR A N 1
ATOM 814 C CA . THR A 1 106 ? 11.047 -11.297 -4.672 1 98.94 106 THR A CA 1
ATOM 815 C C . THR A 1 106 ? 10.18 -11.836 -3.537 1 98.94 106 THR A C 1
ATOM 817 O O . THR A 1 106 ? 10.344 -11.438 -2.381 1 98.94 106 THR A O 1
ATOM 820 N N . ALA A 1 107 ? 9.328 -12.672 -3.912 1 98.94 107 ALA A N 1
ATOM 821 C CA . ALA A 1 107 ? 8.398 -13.258 -2.947 1 98.94 107 ALA A CA 1
ATOM 822 C C . ALA A 1 107 ? 8.695 -14.742 -2.73 1 98.94 107 ALA A C 1
ATOM 824 O O . ALA A 1 107 ? 9.016 -15.461 -3.678 1 98.94 107 ALA A O 1
ATOM 825 N N . ARG A 1 108 ? 8.562 -15.172 -1.516 1 98.88 108 ARG A N 1
ATOM 826 C CA . ARG A 1 108 ? 8.688 -16.578 -1.151 1 98.88 108 ARG A CA 1
ATOM 827 C C . ARG A 1 108 ? 7.793 -16.906 0.041 1 98.88 108 ARG A C 1
ATOM 829 O O . ARG A 1 108 ? 7.406 -16.031 0.802 1 98.88 108 ARG A O 1
ATOM 836 N N . PHE A 1 109 ? 7.535 -18.25 0.258 1 98.81 109 PHE A N 1
ATOM 837 C CA . PHE A 1 109 ? 6.75 -18.672 1.41 1 98.81 109 PHE A CA 1
ATOM 838 C C . PHE A 1 109 ? 7.625 -18.766 2.654 1 98.81 109 PHE A C 1
ATOM 840 O O . PHE A 1 109 ? 8.711 -19.359 2.613 1 98.81 109 PHE A O 1
ATOM 847 N N . ILE A 1 110 ? 7.125 -18.109 3.67 1 98.81 110 ILE A N 1
ATOM 848 C CA . ILE A 1 110 ? 7.609 -18.469 4.996 1 98.81 110 ILE A CA 1
ATOM 849 C C . ILE A 1 110 ? 6.934 -19.766 5.461 1 98.81 110 ILE A C 1
ATOM 851 O O . ILE A 1 110 ? 7.586 -20.656 6 1 98.81 110 ILE A O 1
ATOM 855 N N . ARG A 1 111 ? 5.645 -19.844 5.188 1 98.5 111 ARG A N 1
ATOM 856 C CA . ARG A 1 111 ? 4.812 -21 5.5 1 98.5 111 ARG A CA 1
ATOM 857 C C . ARG A 1 111 ? 3.701 -21.172 4.473 1 98.5 111 ARG A C 1
ATOM 859 O O . ARG A 1 111 ? 2.982 -20.219 4.164 1 98.5 111 ARG A O 1
ATOM 866 N N . LYS A 1 112 ? 3.68 -22.328 3.986 1 98 112 LYS A N 1
ATOM 867 C CA . LYS A 1 112 ? 2.629 -22.703 3.039 1 98 112 LYS A CA 1
ATOM 868 C C . LYS A 1 112 ? 1.709 -23.766 3.625 1 98 112 LYS A C 1
ATOM 870 O O . LYS A 1 112 ? 1.928 -24.953 3.422 1 98 112 LYS A O 1
ATOM 875 N N . GLY A 1 113 ? 0.688 -23.25 4.363 1 97.25 113 GLY A N 1
ATOM 876 C CA . GLY A 1 113 ? -0.268 -24.172 4.965 1 97.25 113 GLY A CA 1
ATOM 877 C C . GLY A 1 113 ? -1.469 -24.438 4.078 1 97.25 113 GLY A C 1
ATOM 878 O O . GLY A 1 113 ? -1.578 -23.891 2.982 1 97.25 113 GLY A O 1
ATOM 879 N N . LYS A 1 114 ? -2.396 -25.281 4.578 1 96.06 114 LYS A N 1
ATOM 880 C CA . LYS A 1 114 ? -3.598 -25.641 3.826 1 96.06 114 LYS A CA 1
ATOM 881 C C . LYS A 1 114 ? -4.574 -24.469 3.756 1 96.06 114 LYS A C 1
ATOM 883 O O . LYS A 1 114 ? -5.184 -24.219 2.713 1 96.06 114 LYS A O 1
ATOM 888 N N . THR A 1 115 ? -4.637 -23.703 4.863 1 97.88 115 THR A N 1
ATOM 889 C CA . THR A 1 115 ? -5.66 -22.672 4.926 1 97.88 115 THR A CA 1
ATOM 890 C C . THR A 1 115 ? -5.027 -21.281 5.031 1 97.88 115 THR A C 1
ATOM 892 O O . THR A 1 115 ? -5.715 -20.266 4.902 1 97.88 115 THR A O 1
ATOM 895 N N . ILE A 1 116 ? -3.68 -21.281 5.297 1 98.56 116 ILE A N 1
ATOM 896 C CA . ILE A 1 116 ? -2.994 -20 5.457 1 98.56 116 ILE A CA 1
ATOM 897 C C . ILE A 1 116 ? -1.628 -20.062 4.777 1 98.56 116 ILE A C 1
ATOM 899 O O . ILE A 1 116 ? -0.891 -21.047 4.934 1 98.56 116 ILE A O 1
ATOM 903 N N . HIS A 1 117 ? -1.365 -19.109 4 1 98.88 117 HIS A N 1
ATOM 904 C CA . HIS A 1 117 ? -0.011 -18.859 3.516 1 98.88 117 HIS A CA 1
ATOM 905 C C . HIS A 1 117 ? 0.594 -17.625 4.176 1 98.88 117 HIS A C 1
ATOM 907 O O . HIS A 1 117 ? -0.081 -16.609 4.336 1 98.88 117 HIS A O 1
ATOM 913 N N . VAL A 1 118 ? 1.812 -17.719 4.668 1 98.94 118 VAL A N 1
ATOM 914 C CA . VAL A 1 118 ? 2.617 -16.578 5.082 1 98.94 118 VAL A CA 1
ATOM 915 C C . VAL A 1 118 ? 3.809 -16.406 4.141 1 98.94 118 VAL A C 1
ATOM 917 O O . VAL A 1 118 ? 4.551 -17.375 3.902 1 98.94 118 VAL A O 1
ATOM 920 N N . SER A 1 119 ? 3.953 -15.25 3.607 1 98.94 119 SER A N 1
ATOM 921 C CA . SER A 1 119 ? 5.031 -15 2.656 1 98.94 119 SER A CA 1
ATOM 922 C C . SER A 1 119 ? 5.883 -13.812 3.088 1 98.94 119 SER A C 1
ATOM 924 O O . SER A 1 119 ? 5.461 -13.008 3.926 1 98.94 119 SER A O 1
ATOM 926 N N . GLU A 1 120 ? 7.008 -13.859 2.559 1 98.94 120 GLU A N 1
ATOM 927 C CA . GLU A 1 120 ? 7.93 -12.734 2.654 1 98.94 120 GLU A CA 1
ATOM 928 C C . GLU A 1 120 ? 8.219 -12.133 1.279 1 98.94 120 GLU A C 1
ATOM 930 O O . GLU A 1 120 ? 8.398 -12.867 0.305 1 98.94 120 GLU A O 1
ATOM 935 N N . ILE A 1 121 ? 8.234 -10.805 1.183 1 98.94 121 ILE A N 1
ATOM 936 C CA . ILE A 1 121 ? 8.609 -10.094 -0.031 1 98.94 121 ILE A CA 1
ATOM 937 C C . ILE A 1 121 ? 9.727 -9.102 0.278 1 98.94 121 ILE A C 1
ATOM 939 O O . ILE A 1 121 ? 9.57 -8.219 1.13 1 98.94 121 ILE A O 1
ATOM 943 N N . GLU A 1 122 ? 10.812 -9.312 -0.367 1 99 122 GLU A N 1
ATOM 944 C CA . GLU A 1 122 ? 11.906 -8.344 -0.326 1 99 122 GLU A CA 1
ATOM 945 C C . GLU A 1 122 ? 11.93 -7.484 -1.589 1 99 122 GLU A C 1
ATOM 947 O O . GLU A 1 122 ? 11.867 -8.008 -2.703 1 99 122 GLU A O 1
ATOM 952 N N . ILE A 1 123 ? 12 -6.176 -1.419 1 99 123 ILE A N 1
ATOM 953 C CA . ILE A 1 123 ? 12.109 -5.25 -2.541 1 99 123 ILE A CA 1
ATOM 954 C C . ILE A 1 123 ? 13.477 -4.574 -2.512 1 99 123 ILE A C 1
ATOM 956 O O . ILE A 1 123 ? 13.867 -3.99 -1.497 1 99 123 ILE A O 1
ATOM 960 N N . ARG A 1 124 ? 14.141 -4.66 -3.619 1 99 124 ARG A N 1
ATOM 961 C CA . ARG A 1 124 ? 15.5 -4.133 -3.713 1 99 124 ARG A CA 1
ATOM 962 C C . ARG A 1 124 ? 15.641 -3.203 -4.914 1 99 124 ARG A C 1
ATOM 964 O O . ARG A 1 124 ? 14.883 -3.307 -5.879 1 99 124 ARG A O 1
ATOM 971 N N . ASP A 1 125 ? 16.641 -2.281 -4.805 1 98.88 125 ASP A N 1
ATOM 972 C CA . ASP A 1 125 ? 16.938 -1.436 -5.957 1 98.88 125 ASP A CA 1
ATOM 973 C C . ASP A 1 125 ? 17.969 -2.09 -6.871 1 98.88 125 ASP A C 1
ATOM 975 O O . ASP A 1 125 ? 18.297 -3.266 -6.703 1 98.88 125 ASP A O 1
ATOM 979 N N . GLU A 1 126 ? 18.422 -1.365 -7.855 1 98.75 126 GLU A N 1
ATOM 980 C CA . GLU A 1 126 ? 19.312 -1.91 -8.875 1 98.75 126 GLU A CA 1
ATOM 981 C C . GLU A 1 126 ? 20.672 -2.248 -8.289 1 98.75 126 GLU A C 1
ATOM 983 O O . GLU A 1 126 ? 21.422 -3.045 -8.867 1 98.75 126 GLU A O 1
ATOM 988 N N . GLU A 1 127 ? 21 -1.669 -7.152 1 98.31 127 GLU A N 1
ATOM 989 C CA . GLU A 1 127 ? 22.281 -1.91 -6.5 1 98.31 127 GLU A CA 1
ATOM 990 C C . GLU A 1 127 ? 22.172 -3.023 -5.461 1 98.31 127 GLU A C 1
ATOM 992 O O . GLU A 1 127 ? 23.141 -3.318 -4.754 1 98.31 127 GLU A O 1
ATOM 997 N N . GLY A 1 128 ? 21.031 -3.586 -5.324 1 98.62 128 GLY A N 1
ATOM 998 C CA . GLY A 1 128 ? 20.828 -4.684 -4.398 1 98.62 128 GLY A CA 1
ATOM 999 C C . GLY A 1 128 ? 20.5 -4.223 -2.988 1 98.62 128 GLY A C 1
ATOM 1000 O O . GLY A 1 128 ? 20.422 -5.039 -2.066 1 98.62 128 GLY A O 1
ATOM 1001 N N . GLN A 1 129 ? 20.266 -2.928 -2.863 1 98.75 129 GLN A N 1
ATOM 1002 C CA . GLN A 1 129 ? 19.922 -2.416 -1.542 1 98.75 129 GLN A CA 1
ATOM 1003 C C . GLN A 1 129 ? 18.453 -2.713 -1.211 1 98.75 129 GLN A C 1
ATOM 1005 O O . GLN A 1 129 ? 17.578 -2.533 -2.055 1 98.75 129 GLN A O 1
ATOM 1010 N N . LEU A 1 130 ? 18.25 -3.17 0.055 1 98.94 130 LEU A N 1
ATOM 1011 C CA . LEU A 1 130 ? 16.906 -3.496 0.506 1 98.94 130 LEU A CA 1
ATOM 1012 C C . LEU A 1 130 ? 16.094 -2.23 0.762 1 98.94 130 LEU A C 1
ATOM 1014 O O . LEU A 1 130 ? 16.406 -1.463 1.676 1 98.94 130 LEU A O 1
ATOM 1018 N N . ILE A 1 131 ? 15.078 -2.014 -0.024 1 98.94 131 ILE A N 1
ATOM 1019 C CA . ILE A 1 131 ? 14.219 -0.836 0.045 1 98.94 131 ILE A CA 1
ATOM 1020 C C . ILE A 1 131 ? 13.094 -1.072 1.057 1 98.94 131 ILE A C 1
ATOM 1022 O O . ILE A 1 131 ? 12.742 -0.171 1.82 1 98.94 131 ILE A O 1
ATOM 1026 N N . SER A 1 132 ? 12.539 -2.234 1.022 1 98.94 132 SER A N 1
ATOM 1027 C CA . SER A 1 132 ? 11.469 -2.584 1.957 1 98.94 132 SER A CA 1
ATOM 1028 C C . SER A 1 132 ? 11.375 -4.094 2.146 1 98.94 132 SER A C 1
ATOM 1030 O O . SER A 1 132 ? 11.844 -4.863 1.304 1 98.94 132 SER A O 1
ATOM 1032 N N . HIS A 1 133 ? 10.867 -4.496 3.25 1 99 133 HIS A N 1
ATOM 1033 C CA . HIS A 1 133 ? 10.586 -5.875 3.631 1 99 133 HIS A CA 1
ATOM 1034 C C . HIS A 1 133 ? 9.148 -6.035 4.102 1 99 133 HIS A C 1
ATOM 1036 O O . HIS A 1 133 ? 8.68 -5.277 4.953 1 99 133 HIS A O 1
ATOM 1042 N N . THR A 1 134 ? 8.469 -7.023 3.537 1 98.94 134 THR A N 1
ATOM 1043 C CA . THR A 1 134 ? 7.066 -7.238 3.854 1 98.94 134 THR A CA 1
ATOM 1044 C C . THR A 1 134 ? 6.812 -8.695 4.238 1 98.94 134 THR A C 1
ATOM 1046 O O . THR A 1 134 ? 7.375 -9.609 3.631 1 98.94 134 THR A O 1
ATOM 1049 N N . THR A 1 135 ? 5.992 -8.867 5.238 1 98.94 135 THR A N 1
ATOM 1050 C CA . THR A 1 135 ? 5.348 -10.156 5.445 1 98.94 135 THR A CA 1
ATOM 1051 C C . THR A 1 135 ? 3.852 -10.07 5.164 1 98.94 135 THR A C 1
ATOM 1053 O O . THR A 1 135 ? 3.215 -9.062 5.477 1 98.94 135 THR A O 1
ATOM 1056 N N . MET A 1 136 ? 3.332 -11.102 4.602 1 98.94 136 MET A N 1
ATOM 1057 C CA . MET A 1 136 ? 1.93 -11.078 4.195 1 98.94 136 MET A CA 1
ATOM 1058 C C . MET A 1 136 ? 1.248 -12.406 4.535 1 98.94 136 MET A C 1
ATOM 1060 O O . MET A 1 136 ? 1.866 -13.461 4.445 1 98.94 136 MET A O 1
ATOM 1064 N N . THR A 1 137 ? 0.013 -12.289 4.91 1 98.94 137 THR A N 1
ATOM 1065 C CA . THR A 1 137 ? -0.829 -13.453 5.164 1 98.94 137 THR A CA 1
ATOM 1066 C C . THR A 1 137 ? -1.971 -13.523 4.156 1 98.94 137 THR A C 1
ATOM 1068 O O . THR A 1 137 ? -2.672 -12.539 3.93 1 98.94 137 THR A O 1
ATOM 1071 N N . ASN A 1 138 ? -2.1 -14.641 3.576 1 98.81 138 ASN A N 1
ATOM 1072 C CA . ASN A 1 138 ? -3.248 -14.945 2.73 1 98.81 138 ASN A CA 1
ATOM 1073 C C . ASN A 1 138 ? -4.07 -16.094 3.301 1 98.81 138 ASN A C 1
ATOM 1075 O O . ASN A 1 138 ? -3.52 -17.125 3.701 1 98.81 138 ASN A O 1
ATOM 1079 N N . ASN A 1 139 ? -5.352 -15.891 3.379 1 98.69 139 ASN A N 1
ATOM 1080 C CA . ASN A 1 139 ? -6.266 -17 3.643 1 98.69 139 ASN A CA 1
ATOM 1081 C C . ASN A 1 139 ? -6.602 -17.766 2.365 1 98.69 139 ASN A C 1
ATOM 1083 O O . ASN A 1 139 ? -6.828 -17.156 1.316 1 98.69 139 ASN A O 1
ATOM 1087 N N . ILE A 1 140 ? -6.539 -19.047 2.488 1 98.25 140 ILE A N 1
ATOM 1088 C CA . ILE A 1 140 ? -6.895 -19.922 1.371 1 98.25 140 ILE A CA 1
ATOM 1089 C C . ILE A 1 140 ? -8.312 -20.453 1.564 1 98.25 140 ILE A C 1
ATOM 1091 O O . ILE A 1 140 ? -8.57 -21.203 2.502 1 98.25 140 ILE A O 1
ATOM 1095 N N . LEU A 1 141 ? -9.125 -20.062 0.639 1 97 141 LEU A N 1
ATOM 1096 C CA . LEU A 1 141 ? -10.539 -20.375 0.776 1 97 141 LEU A CA 1
ATOM 1097 C C . LEU A 1 141 ? -10.992 -21.344 -0.31 1 97 141 LEU A C 1
ATOM 1099 O O . LEU A 1 141 ? -10.469 -21.312 -1.429 1 97 141 LEU A O 1
ATOM 1103 N N . SER A 1 142 ? -11.93 -22.156 -0.005 1 95.88 142 SER A N 1
ATOM 1104 C CA . SER A 1 142 ? -12.547 -23.016 -0.997 1 95.88 142 SER A CA 1
ATOM 1105 C C . SER A 1 142 ? -13.562 -22.266 -1.846 1 95.88 142 SER A C 1
ATOM 1107 O O . SER A 1 142 ? -14.289 -21.406 -1.336 1 95.88 142 SER A O 1
ATOM 1109 N N . LYS A 1 143 ? -13.609 -22.609 -3.148 1 92.44 143 LYS A N 1
ATOM 1110 C CA . LYS A 1 143 ? -14.578 -22 -4.051 1 92.44 143 LYS A CA 1
ATOM 1111 C C . LYS A 1 143 ? -15.984 -22.516 -3.785 1 92.44 143 LYS A C 1
ATOM 1113 O O . LYS A 1 143 ? -16.156 -23.672 -3.379 1 92.44 143 LYS A O 1
ATOM 1118 N N . MET B 1 1 ? 1.17 23.75 11.617 1 62.03 1 MET B N 1
ATOM 1119 C CA . MET B 1 1 ? 0.202 24.516 10.836 1 62.03 1 MET B CA 1
ATOM 1120 C C . MET B 1 1 ? -0.814 25.203 11.734 1 62.03 1 MET B C 1
ATOM 1122 O O . MET B 1 1 ? -1.896 25.578 11.289 1 62.03 1 MET B O 1
ATOM 1126 N N . LYS B 1 2 ? -0.588 25.516 12.961 1 64.69 2 LYS B N 1
ATOM 1127 C CA . LYS B 1 2 ? -1.438 26.016 14.031 1 64.69 2 LYS B CA 1
ATOM 1128 C C . LYS B 1 2 ? -2.141 27.312 13.609 1 64.69 2 LYS B C 1
ATOM 1130 O O . LYS B 1 2 ? -3.256 27.594 14.055 1 64.69 2 LYS B O 1
ATOM 1135 N N . ASN B 1 3 ? -1.684 27.859 12.469 1 78.12 3 ASN B N 1
ATOM 1136 C CA . ASN B 1 3 ? -2.312 29.141 12.156 1 78.12 3 ASN B CA 1
ATOM 1137 C C . ASN B 1 3 ? -3.111 29.078 10.859 1 78.12 3 ASN B C 1
ATOM 1139 O O . ASN B 1 3 ? -3.562 30.094 10.344 1 78.12 3 ASN B O 1
ATOM 1143 N N . LEU B 1 4 ? -3.225 27.812 10.391 1 88.75 4 LEU B N 1
ATOM 1144 C CA . LEU B 1 4 ? -3.979 27.656 9.148 1 88.75 4 LEU B CA 1
ATOM 1145 C C . LEU B 1 4 ? -5.414 27.234 9.43 1 88.75 4 LEU B C 1
ATOM 1147 O O . LEU B 1 4 ? -5.676 26.516 10.398 1 88.75 4 LEU B O 1
ATOM 1151 N N . THR B 1 5 ? -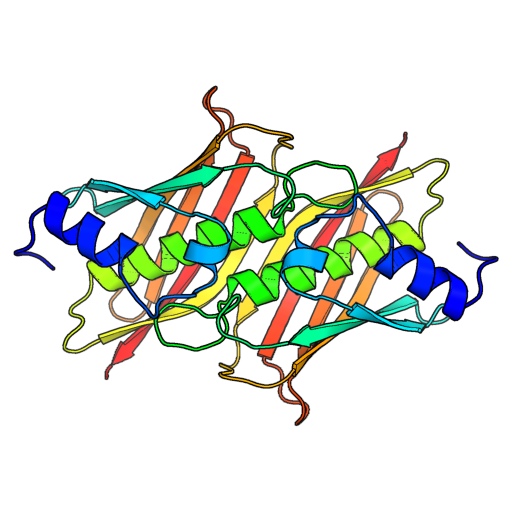6.297 27.781 8.547 1 93.62 5 THR B N 1
ATOM 1152 C CA . THR B 1 5 ? -7.68 27.328 8.625 1 93.62 5 THR B CA 1
ATOM 1153 C C . THR B 1 5 ? -7.812 25.906 8.094 1 93.62 5 THR B C 1
ATOM 1155 O O . THR B 1 5 ? -6.914 25.406 7.414 1 93.62 5 THR B O 1
ATOM 1158 N N . LYS B 1 6 ? -8.914 25.312 8.477 1 95.5 6 LYS B N 1
ATOM 1159 C CA . LYS B 1 6 ? -9.242 24 7.938 1 95.5 6 LYS B CA 1
ATOM 1160 C C . LYS B 1 6 ? -9.156 23.984 6.414 1 95.5 6 LYS B C 1
ATOM 1162 O O . LYS B 1 6 ? -8.57 23.078 5.824 1 95.5 6 LYS B O 1
ATOM 1167 N N . GLU B 1 7 ? -9.711 24.969 5.773 1 96.75 7 GLU B N 1
ATOM 1168 C CA . GLU B 1 7 ? -9.742 25.062 4.316 1 96.75 7 GLU B CA 1
ATOM 1169 C C . GLU B 1 7 ? -8.328 25.188 3.742 1 96.75 7 GLU B C 1
ATOM 1171 O O . GLU B 1 7 ? -8.031 24.594 2.701 1 96.75 7 GLU B O 1
ATOM 1176 N N . GLU B 1 8 ? -7.523 25.906 4.375 1 96.75 8 GLU B N 1
ATOM 1177 C CA . GLU B 1 8 ? -6.148 26.094 3.924 1 96.75 8 GLU B CA 1
ATOM 1178 C C . GLU B 1 8 ? -5.336 24.812 4.043 1 96.75 8 GLU B C 1
ATOM 1180 O O . GLU B 1 8 ? -4.543 24.5 3.158 1 96.75 8 GLU B O 1
ATOM 1185 N N . ILE B 1 9 ? -5.527 24.109 5.137 1 97.12 9 ILE B N 1
ATOM 1186 C CA . ILE B 1 9 ? -4.824 22.844 5.352 1 97.12 9 ILE B CA 1
ATOM 1187 C C . ILE B 1 9 ? -5.246 21.828 4.285 1 97.12 9 ILE B C 1
ATOM 1189 O O . ILE B 1 9 ? -4.398 21.172 3.676 1 97.12 9 ILE B O 1
ATOM 1193 N N . LEU B 1 10 ? -6.531 21.766 4.008 1 98.38 10 LEU B N 1
ATOM 1194 C CA . LEU B 1 10 ? -7.043 20.828 3.01 1 98.38 10 LEU B CA 1
ATOM 1195 C C . LEU B 1 10 ? -6.531 21.188 1.617 1 98.38 10 LEU B C 1
ATOM 1197 O O . LEU B 1 10 ? -6.203 20.297 0.826 1 98.38 10 LEU B O 1
ATOM 1201 N N . TYR B 1 11 ? -6.5 22.484 1.305 1 97.81 11 TYR B N 1
ATOM 1202 C CA . TYR B 1 11 ? -5.953 22.922 0.024 1 97.81 11 TYR B CA 1
ATOM 1203 C C . TYR B 1 11 ? -4.492 22.516 -0.114 1 97.81 11 TYR B C 1
ATOM 1205 O O . TYR B 1 11 ? -4.082 22 -1.152 1 97.81 11 TYR B O 1
ATOM 1213 N N . PHE B 1 12 ? -3.748 22.766 0.959 1 97 12 PHE B N 1
ATOM 1214 C CA . PHE B 1 12 ? -2.334 22.406 0.962 1 97 12 PHE B CA 1
ATOM 1215 C C . PHE B 1 12 ? -2.148 20.906 0.718 1 97 12 PHE B C 1
ATOM 1217 O O . PHE B 1 12 ? -1.393 20.516 -0.17 1 97 12 PHE B O 1
ATOM 1224 N N . LEU B 1 13 ? -2.891 20.078 1.457 1 98.06 13 LEU B N 1
ATOM 1225 C CA . LEU B 1 13 ? -2.756 18.625 1.37 1 98.06 13 LEU B CA 1
ATOM 1226 C C . LEU B 1 13 ? -3.111 18.141 -0.027 1 98.06 13 LEU B C 1
ATOM 1228 O O . LEU B 1 13 ? -2.414 17.281 -0.585 1 98.06 13 LEU B O 1
ATOM 1232 N N . ASN B 1 14 ? -4.156 18.688 -0.627 1 98.56 14 ASN B N 1
ATOM 1233 C CA . ASN B 1 14 ? -4.637 18.219 -1.929 1 98.56 14 ASN B CA 1
ATOM 1234 C C . ASN B 1 14 ? -3.762 18.75 -3.062 1 98.56 14 ASN B C 1
ATOM 1236 O O . ASN B 1 14 ? -3.82 18.25 -4.184 1 98.56 14 ASN B O 1
ATOM 1240 N N . SER B 1 15 ? -2.875 19.75 -2.76 1 97.81 15 SER B N 1
ATOM 1241 C CA . SER B 1 15 ? -2.018 20.344 -3.783 1 97.81 15 SER B CA 1
ATOM 1242 C C . SER B 1 15 ? -0.561 19.938 -3.584 1 97.81 15 SER B C 1
ATOM 1244 O O . SER B 1 15 ? 0.295 20.234 -4.414 1 97.81 15 SER B O 1
ATOM 1246 N N . TRP B 1 16 ? -0.269 19.266 -2.48 1 96.12 16 TRP B N 1
ATOM 1247 C CA . TRP B 1 16 ? 1.089 18.938 -2.057 1 96.12 16 TRP B CA 1
ATOM 1248 C C . TRP B 1 16 ? 1.779 18.047 -3.076 1 96.12 16 TRP B C 1
ATOM 1250 O O . TRP B 1 16 ? 1.193 17.062 -3.551 1 96.12 16 TRP B O 1
ATOM 1260 N N . GLY B 1 17 ? 3.018 18.391 -3.391 1 95.56 17 GLY B N 1
ATOM 1261 C CA . GLY B 1 17 ? 3.799 17.609 -4.328 1 95.56 17 GLY B CA 1
ATOM 1262 C C . GLY B 1 17 ? 3.691 18.094 -5.758 1 95.56 17 GLY B C 1
ATOM 1263 O O . GLY B 1 17 ? 3.145 19.172 -6.008 1 95.56 17 GLY B O 1
ATOM 1264 N N . GLU B 1 18 ? 4.293 17.391 -6.699 1 94.75 18 GLU B N 1
ATOM 1265 C CA . GLU B 1 18 ? 4.27 17.703 -8.125 1 94.75 18 GLU B CA 1
ATOM 1266 C C . GLU B 1 18 ? 2.898 17.406 -8.727 1 94.75 18 GLU B C 1
ATOM 1268 O O . GLU B 1 18 ? 1.982 16.969 -8.023 1 94.75 18 GLU B O 1
ATOM 1273 N N . GLU B 1 19 ? 2.756 17.703 -9.938 1 96.88 19 GLU B N 1
ATOM 1274 C CA . GLU B 1 19 ? 1.496 17.5 -10.648 1 96.88 19 GLU B CA 1
ATOM 1275 C C . GLU B 1 19 ? 1.077 16.031 -10.625 1 96.88 19 GLU B C 1
ATOM 1277 O O . GLU B 1 19 ? -0.115 15.719 -10.578 1 96.88 19 GLU B O 1
ATOM 1282 N N . VAL B 1 20 ? 2.086 15.188 -10.672 1 98.31 20 VAL B N 1
ATOM 1283 C CA . VAL B 1 20 ? 1.8 13.758 -10.641 1 98.31 20 VAL B CA 1
ATOM 1284 C C . VAL B 1 20 ? 2.436 13.125 -9.406 1 98.31 20 VAL B C 1
ATOM 1286 O O . VAL B 1 20 ? 3.637 13.273 -9.172 1 98.31 20 VAL B O 1
ATOM 1289 N N . THR B 1 21 ? 1.647 12.555 -8.547 1 98.75 21 THR B N 1
ATOM 1290 C CA . THR B 1 21 ? 2.023 11.75 -7.387 1 98.75 21 THR B CA 1
ATOM 1291 C C . THR B 1 21 ? 1.115 10.531 -7.258 1 98.75 21 THR B C 1
ATOM 1293 O O . THR B 1 21 ? 0.071 10.453 -7.91 1 98.75 21 THR B O 1
ATOM 1296 N N . LEU B 1 22 ? 1.511 9.594 -6.457 1 98.88 22 LEU B N 1
ATOM 1297 C CA . LEU B 1 22 ? 0.696 8.398 -6.297 1 98.88 22 LEU B CA 1
ATOM 1298 C C . LEU B 1 22 ? -0.678 8.742 -5.738 1 98.88 22 LEU B C 1
ATOM 1300 O O . LEU B 1 22 ? -1.697 8.266 -6.238 1 98.88 22 LEU B O 1
ATOM 1304 N N . PRO B 1 23 ? -0.8 9.562 -4.68 1 98.88 23 PRO B N 1
ATOM 1305 C CA . PRO B 1 23 ? -2.143 9.898 -4.199 1 98.88 23 PRO B CA 1
ATOM 1306 C C . PRO B 1 23 ? -3.012 10.539 -5.277 1 98.88 23 PRO B C 1
ATOM 1308 O O . PRO B 1 23 ? -4.207 10.234 -5.375 1 98.88 23 PRO B O 1
ATOM 1311 N N . LYS B 1 24 ? -2.447 11.359 -6.125 1 98.75 24 LYS B N 1
ATOM 1312 C CA . LYS B 1 24 ? -3.186 11.961 -7.227 1 98.75 24 LYS B CA 1
ATOM 1313 C C . LYS B 1 24 ? -3.533 10.922 -8.289 1 98.75 24 LYS B C 1
ATOM 1315 O O . LYS B 1 24 ? -4.629 10.945 -8.852 1 98.75 24 LYS B O 1
ATOM 1320 N N . THR B 1 25 ? -2.596 10.047 -8.57 1 98.81 25 THR B N 1
ATOM 1321 C CA . THR B 1 25 ? -2.824 8.961 -9.523 1 98.81 25 THR B CA 1
ATOM 1322 C C . THR B 1 25 ? -4.035 8.125 -9.117 1 98.81 25 THR B C 1
ATOM 1324 O O . THR B 1 25 ? -4.816 7.703 -9.969 1 98.81 25 THR B O 1
ATOM 1327 N N . LEU B 1 26 ? -4.227 7.98 -7.805 1 98.88 26 LEU B N 1
ATOM 1328 C CA . LEU B 1 26 ? -5.324 7.148 -7.324 1 98.88 26 LEU B CA 1
ATOM 1329 C C . LEU B 1 26 ? -6.52 8 -6.93 1 98.88 26 LEU B C 1
ATOM 1331 O O . LEU B 1 26 ? -7.488 7.496 -6.359 1 98.88 26 LEU B O 1
ATOM 1335 N N . GLU B 1 27 ? -6.422 9.312 -7.125 1 98.88 27 GLU B N 1
ATOM 1336 C CA . GLU B 1 27 ? -7.512 10.266 -6.926 1 98.88 27 GLU B CA 1
ATOM 1337 C C . GLU B 1 27 ? -7.922 10.336 -5.457 1 98.88 27 GLU B C 1
ATOM 1339 O O . GLU B 1 27 ? -9.109 10.43 -5.141 1 98.88 27 GLU B O 1
ATOM 1344 N N . ILE B 1 28 ? -6.949 10.25 -4.582 1 98.94 28 ILE B N 1
ATOM 1345 C CA . ILE B 1 28 ? -7.176 10.477 -3.16 1 98.94 28 ILE B CA 1
ATOM 1346 C C . ILE B 1 28 ? -7.457 11.961 -2.908 1 98.94 28 ILE B C 1
ATOM 1348 O O . ILE B 1 28 ? -6.785 12.828 -3.469 1 98.94 28 ILE B O 1
ATOM 1352 N N . LYS B 1 29 ? -8.477 12.219 -2.109 1 98.94 29 LYS B N 1
ATOM 1353 C CA . LYS B 1 29 ? -8.852 13.594 -1.78 1 98.94 29 LYS B CA 1
ATOM 1354 C C . LYS B 1 29 ? -9.039 13.766 -0.277 1 98.94 29 LYS B C 1
ATOM 1356 O O . LYS B 1 29 ? -9.875 13.094 0.328 1 98.94 29 LYS B O 1
ATOM 1361 N N . PHE B 1 30 ? -8.273 14.664 0.284 1 98.94 30 PHE B N 1
ATOM 1362 C CA . PHE B 1 30 ? -8.508 15.047 1.671 1 98.94 30 PHE B CA 1
ATOM 1363 C C . PHE B 1 30 ? -9.758 15.906 1.79 1 98.94 30 PHE B C 1
ATOM 1365 O O . PHE B 1 30 ? -9.914 16.891 1.074 1 98.94 30 PHE B O 1
ATOM 1372 N N . ILE B 1 31 ? -10.648 15.547 2.781 1 98.94 31 ILE B N 1
ATOM 1373 C CA . ILE B 1 31 ? -11.938 16.219 2.75 1 98.94 31 ILE B CA 1
ATOM 1374 C C . ILE B 1 31 ? -12.234 16.844 4.113 1 98.94 31 ILE B C 1
ATOM 1376 O O . ILE B 1 31 ? -13.141 17.656 4.25 1 98.94 31 ILE B O 1
ATOM 1380 N N . ASP B 1 32 ? -11.492 16.453 5.152 1 98.81 32 ASP B N 1
ATOM 1381 C CA . ASP B 1 32 ? -11.742 17.047 6.469 1 98.81 32 ASP B CA 1
ATOM 1382 C C . ASP B 1 32 ? -10.5 16.953 7.348 1 98.81 32 ASP B C 1
ATOM 1384 O O . ASP B 1 32 ? -9.688 16.047 7.199 1 98.81 32 ASP B O 1
ATOM 1388 N N . VAL B 1 33 ? -10.344 17.906 8.195 1 98.5 33 VAL B N 1
ATOM 1389 C CA . VAL B 1 33 ? -9.328 17.922 9.25 1 98.5 33 VAL B CA 1
ATOM 1390 C C . VAL B 1 33 ? -9.938 18.484 10.539 1 98.5 33 VAL B C 1
ATOM 1392 O O . VAL B 1 33 ? -10.672 19.484 10.5 1 98.5 33 VAL B O 1
ATOM 1395 N N . ASP B 1 34 ? -9.781 17.781 11.594 1 97.31 34 ASP B N 1
ATOM 1396 C CA . ASP B 1 34 ? -10.117 18.266 12.93 1 97.31 34 ASP B CA 1
ATOM 1397 C C . ASP B 1 34 ? -8.859 18.641 13.711 1 97.31 34 ASP B C 1
ATOM 1399 O O . ASP B 1 34 ? -8.141 17.781 14.211 1 97.31 34 ASP B O 1
ATOM 1403 N N . ILE B 1 35 ? -8.602 19.875 13.781 1 95 35 ILE B N 1
ATOM 1404 C CA . ILE B 1 35 ? -7.363 20.375 14.367 1 95 35 ILE B CA 1
ATOM 1405 C C . ILE B 1 35 ? -7.344 20.094 15.867 1 95 35 ILE B C 1
ATOM 1407 O O . ILE B 1 35 ? -6.32 19.688 16.406 1 95 35 ILE B O 1
ATOM 1411 N N . GLU B 1 36 ? -8.43 20.281 16.484 1 94.06 36 GLU B N 1
ATOM 1412 C CA . GLU B 1 36 ? -8.531 20.109 17.938 1 94.06 36 GLU B CA 1
ATOM 1413 C C . GLU B 1 36 ? -8.305 18.641 18.312 1 94.06 36 GLU B C 1
ATOM 1415 O O . GLU B 1 36 ? -7.586 18.359 19.281 1 94.06 36 GLU B O 1
ATOM 1420 N N . ASN B 1 37 ? -8.867 17.75 17.516 1 96.31 37 ASN B N 1
ATOM 1421 C CA . ASN B 1 37 ? -8.781 16.328 17.844 1 96.31 37 ASN B CA 1
ATOM 1422 C C . ASN B 1 37 ? -7.68 15.633 17.047 1 96.31 37 ASN B C 1
ATOM 1424 O O . ASN B 1 37 ? -7.445 14.438 17.219 1 96.31 37 ASN B O 1
ATOM 1428 N N . GLU B 1 38 ? -7.055 16.312 16.188 1 96.62 38 GLU B N 1
ATOM 1429 C CA . GLU B 1 38 ? -5.93 15.867 15.367 1 96.62 38 GLU B CA 1
ATOM 1430 C C . GLU B 1 38 ? -6.312 14.641 14.539 1 96.62 38 GLU B C 1
ATOM 1432 O O . GLU B 1 38 ? -5.641 13.609 14.602 1 96.62 38 GLU B O 1
ATOM 1437 N N . THR B 1 39 ? -7.379 14.82 13.773 1 98.38 39 THR B N 1
ATOM 1438 C CA . THR B 1 39 ? -7.789 13.766 12.844 1 98.38 39 THR B CA 1
ATOM 1439 C C . THR B 1 39 ? -7.824 14.297 11.414 1 98.38 39 THR B C 1
ATOM 1441 O O . THR B 1 39 ? -8.023 15.492 11.188 1 98.38 39 THR B O 1
ATOM 1444 N N . LEU B 1 40 ? -7.59 13.422 10.5 1 98.75 40 LEU B N 1
ATOM 1445 C CA . LEU B 1 40 ? -7.633 13.688 9.07 1 98.75 40 LEU B CA 1
ATOM 1446 C C . LEU B 1 40 ? -8.555 12.695 8.359 1 98.75 40 LEU B C 1
ATOM 1448 O O . LEU B 1 40 ? -8.555 11.508 8.68 1 98.75 40 LEU B O 1
ATOM 1452 N N . THR B 1 41 ? -9.352 13.188 7.418 1 98.94 41 THR B N 1
ATOM 1453 C CA . THR B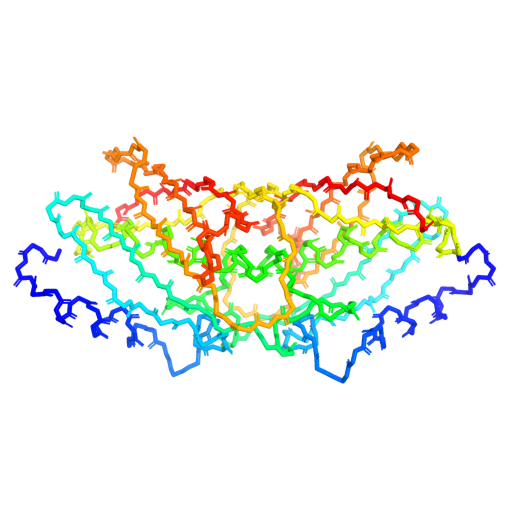 1 41 ? -10.242 12.336 6.641 1 98.94 41 THR B CA 1
ATOM 1454 C C . THR B 1 41 ? -10 12.523 5.148 1 98.94 41 THR B C 1
ATOM 1456 O O . THR B 1 41 ? -9.852 13.648 4.672 1 98.94 41 THR B O 1
ATOM 1459 N N . ALA B 1 42 ? -9.93 11.453 4.414 1 98.94 42 ALA B N 1
ATOM 1460 C CA . ALA B 1 42 ? -9.742 11.461 2.965 1 98.94 42 ALA B CA 1
ATOM 1461 C C . ALA B 1 42 ? -10.57 10.367 2.301 1 98.94 42 ALA B C 1
ATOM 1463 O O . ALA B 1 42 ? -10.984 9.414 2.957 1 98.94 42 ALA B O 1
ATOM 1464 N N . THR B 1 43 ? -10.805 10.531 1.021 1 99 43 THR B N 1
ATOM 1465 C CA . THR B 1 43 ? -11.562 9.547 0.248 1 99 43 THR B CA 1
ATOM 1466 C C . THR B 1 43 ? -10.75 9.062 -0.95 1 99 43 THR B C 1
ATOM 1468 O O . THR B 1 43 ? -9.789 9.711 -1.357 1 99 43 THR B O 1
ATOM 1471 N N . MET B 1 44 ? -11.148 7.938 -1.448 1 98.94 44 MET B N 1
ATOM 1472 C CA . MET B 1 44 ? -10.617 7.352 -2.674 1 98.94 44 MET B CA 1
ATOM 1473 C C . MET B 1 44 ? -11.695 6.586 -3.43 1 98.94 44 MET B C 1
ATOM 1475 O O . MET B 1 44 ? -12.391 5.754 -2.846 1 98.94 44 MET B O 1
ATOM 1479 N N . PRO B 1 45 ? -11.844 6.855 -4.738 1 98.94 45 PRO B N 1
ATOM 1480 C CA . PRO B 1 45 ? -12.797 6.047 -5.496 1 98.94 45 PRO B CA 1
ATOM 1481 C C . PRO B 1 45 ? -12.32 4.613 -5.711 1 98.94 45 PRO B C 1
ATOM 1483 O O . PRO B 1 45 ? -11.117 4.383 -5.891 1 98.94 45 PRO B O 1
ATOM 1486 N N . VAL B 1 46 ? -13.227 3.676 -5.648 1 98.94 46 VAL B N 1
ATOM 1487 C CA . VAL B 1 46 ? -12.977 2.285 -6.012 1 98.94 46 VAL B CA 1
ATOM 1488 C C . VAL B 1 46 ? -13.398 2.041 -7.457 1 98.94 46 VAL B C 1
ATOM 1490 O O . VAL B 1 46 ? -14.594 1.911 -7.746 1 98.94 46 VAL B O 1
ATOM 1493 N N . GLN B 1 47 ? -12.461 2.062 -8.344 1 98.62 47 GLN B N 1
ATOM 1494 C CA . GLN B 1 47 ? -12.609 1.943 -9.797 1 98.62 47 GLN B CA 1
ATOM 1495 C C . GLN B 1 47 ? -11.523 1.045 -10.383 1 98.62 47 GLN B C 1
ATOM 1497 O O . GLN B 1 47 ? -10.617 0.614 -9.672 1 98.62 47 GLN B O 1
ATOM 1502 N N . PRO B 1 48 ? -11.539 0.687 -11.625 1 98.19 48 PRO B N 1
ATOM 1503 C CA . PRO B 1 48 ? -10.648 -0.325 -12.195 1 98.19 48 PRO B CA 1
ATOM 1504 C C . PRO B 1 48 ? -9.172 -0.034 -11.922 1 98.19 48 PRO B C 1
ATOM 1506 O O . PRO B 1 48 ? -8.406 -0.95 -11.609 1 98.19 48 PRO B O 1
ATOM 1509 N N . LYS B 1 49 ? -8.703 1.175 -11.867 1 98.25 49 LYS B N 1
ATOM 1510 C CA . LYS B 1 49 ? -7.289 1.504 -11.727 1 98.25 49 LYS B CA 1
ATOM 1511 C C . LYS B 1 49 ? -6.781 1.14 -10.336 1 98.25 49 LYS B C 1
ATOM 1513 O O . LYS B 1 49 ? -5.574 1.141 -10.086 1 98.25 49 LYS B O 1
ATOM 1518 N N . VAL B 1 50 ? -7.738 0.801 -9.383 1 98.88 50 VAL B N 1
ATOM 1519 C CA . VAL B 1 50 ? -7.281 0.375 -8.062 1 98.88 50 VAL B CA 1
ATOM 1520 C C . VAL B 1 50 ? -7.781 -1.038 -7.777 1 98.88 50 VAL B C 1
ATOM 1522 O O . VAL B 1 50 ? -7.797 -1.474 -6.621 1 98.88 50 VAL B O 1
ATOM 1525 N N . HIS B 1 51 ? -8.195 -1.759 -8.773 1 98.81 51 HIS B N 1
ATOM 1526 C CA . HIS B 1 51 ? -8.68 -3.127 -8.617 1 98.81 51 HIS B CA 1
ATOM 1527 C C . HIS B 1 51 ? -7.523 -4.125 -8.664 1 98.81 51 HIS B C 1
ATOM 1529 O O . HIS B 1 51 ? -6.523 -3.895 -9.344 1 98.81 51 HIS B O 1
ATOM 1535 N N . GLN B 1 52 ? -7.746 -5.184 -7.926 1 98.19 52 GLN B N 1
ATOM 1536 C CA . GLN B 1 52 ? -6.988 -6.406 -8.172 1 98.19 52 GLN B CA 1
ATOM 1537 C C . GLN B 1 52 ? -7.633 -7.238 -9.281 1 98.19 52 GLN B C 1
ATOM 1539 O O . GLN B 1 52 ? -8.68 -6.867 -9.812 1 98.19 52 GLN B O 1
ATOM 1544 N N . PRO B 1 53 ? -7.059 -8.328 -9.742 1 96.75 53 PRO B N 1
ATOM 1545 C CA . PRO B 1 53 ? -7.453 -9.008 -10.984 1 96.75 53 PRO B CA 1
ATOM 1546 C C . PRO B 1 53 ? -8.883 -9.539 -10.93 1 96.75 53 PRO B C 1
ATOM 1548 O O . PRO B 1 53 ? -9.492 -9.797 -11.977 1 96.75 53 PRO B O 1
ATOM 1551 N N . PHE B 1 54 ? -9.43 -9.711 -9.711 1 95.75 54 PHE B N 1
ATOM 1552 C CA . PHE B 1 54 ? -10.781 -10.242 -9.625 1 95.75 54 PHE B CA 1
ATOM 1553 C C . PHE B 1 54 ? -11.812 -9.117 -9.609 1 95.75 54 PHE B C 1
ATOM 1555 O O . PHE B 1 54 ? -13 -9.359 -9.375 1 95.75 54 PHE B O 1
ATOM 1562 N N . GLY B 1 55 ? -11.352 -7.91 -9.711 1 97.44 55 GLY B N 1
ATOM 1563 C CA . GLY B 1 55 ? -12.266 -6.793 -9.898 1 97.44 55 GLY B CA 1
ATOM 1564 C C . GLY B 1 55 ? -12.711 -6.164 -8.586 1 97.44 55 GLY B C 1
ATOM 1565 O O . GLY B 1 55 ? -13.727 -5.461 -8.547 1 97.44 55 GLY B O 1
ATOM 1566 N N . ILE B 1 56 ? -11.992 -6.484 -7.625 1 98.31 56 ILE B N 1
ATOM 1567 C CA . ILE B 1 56 ? -12.281 -5.859 -6.34 1 98.31 56 ILE B CA 1
ATOM 1568 C C . ILE B 1 56 ? -11.102 -4.992 -5.906 1 98.31 56 ILE B C 1
ATOM 1570 O O . ILE B 1 56 ? -10.031 -5.051 -6.508 1 98.31 56 ILE B O 1
ATOM 1574 N N . LEU B 1 57 ? -11.352 -4.184 -4.863 1 98.88 57 LEU B N 1
ATOM 1575 C CA . LEU B 1 57 ? -10.344 -3.271 -4.344 1 98.88 57 LEU B CA 1
ATOM 1576 C C . LEU B 1 57 ? -9.055 -4.023 -3.998 1 98.88 57 LEU B C 1
ATOM 1578 O O . LEU B 1 57 ? -9.094 -5.031 -3.289 1 98.88 57 LEU B O 1
ATOM 1582 N N . HIS B 1 58 ? -7.984 -3.6 -4.57 1 98.88 58 HIS B N 1
ATOM 1583 C CA . HIS B 1 58 ? -6.672 -4.148 -4.25 1 98.88 58 HIS B CA 1
ATOM 1584 C C . HIS B 1 58 ? -6.258 -3.789 -2.826 1 98.88 58 HIS B C 1
ATOM 1586 O O . HIS B 1 58 ? -6.316 -2.623 -2.434 1 98.88 58 HIS B O 1
ATOM 1592 N N . GLY B 1 59 ? -5.801 -4.723 -2.027 1 98.88 59 GLY B N 1
ATOM 1593 C CA . GLY B 1 59 ? -5.348 -4.418 -0.679 1 98.88 59 GLY B CA 1
ATOM 1594 C C . GLY B 1 59 ? -4.258 -3.363 -0.638 1 98.88 59 GLY B C 1
ATOM 1595 O O . GLY B 1 59 ? -4.195 -2.564 0.299 1 98.88 59 GLY B O 1
ATOM 1596 N N . GLY B 1 60 ? -3.408 -3.355 -1.604 1 98.94 60 GLY B N 1
ATOM 1597 C CA . GLY B 1 60 ? -2.365 -2.348 -1.718 1 98.94 60 GLY B CA 1
ATOM 1598 C C . GLY B 1 60 ? -2.908 -0.941 -1.882 1 98.94 60 GLY B C 1
ATOM 1599 O O . GLY B 1 60 ? -2.266 0.03 -1.479 1 98.94 60 GLY B O 1
ATOM 1600 N N . ALA B 1 61 ? -4.055 -0.809 -2.527 1 98.94 61 ALA B N 1
ATOM 1601 C CA . ALA B 1 61 ? -4.684 0.503 -2.652 1 98.94 61 ALA B CA 1
ATOM 1602 C C . ALA B 1 61 ? -5.098 1.046 -1.287 1 98.94 61 ALA B C 1
ATOM 1604 O O . ALA B 1 61 ? -4.941 2.238 -1.014 1 98.94 61 ALA B O 1
ATOM 1605 N N . SER B 1 62 ? -5.625 0.157 -0.45 1 98.94 62 SER B N 1
ATOM 1606 C CA . SER B 1 62 ? -5.922 0.543 0.926 1 98.94 62 SER B CA 1
ATOM 1607 C C . SER B 1 62 ? -4.664 0.997 1.656 1 98.94 62 SER B C 1
ATOM 1609 O O . SER B 1 62 ? -4.695 1.964 2.42 1 98.94 62 SER B O 1
ATOM 1611 N N . CYS B 1 63 ? -3.561 0.312 1.388 1 98.94 63 CYS B N 1
ATOM 1612 C CA . CYS B 1 63 ? -2.293 0.698 1.997 1 98.94 63 CYS B CA 1
ATOM 1613 C C . CYS B 1 63 ? -1.857 2.08 1.523 1 98.94 63 CYS B C 1
ATOM 1615 O O . CYS B 1 63 ? -1.314 2.865 2.303 1 98.94 63 CYS B O 1
ATOM 1617 N N . VAL B 1 64 ? -2.039 2.357 0.234 1 99 64 VAL B N 1
ATOM 1618 C CA . VAL B 1 64 ? -1.679 3.672 -0.289 1 99 64 VAL B CA 1
ATOM 1619 C C . VAL B 1 64 ? -2.475 4.754 0.437 1 99 64 VAL B C 1
ATOM 1621 O O . VAL B 1 64 ? -1.911 5.754 0.882 1 99 64 VAL B O 1
ATOM 1624 N N . LEU B 1 65 ? -3.781 4.57 0.555 1 99 65 LEU B N 1
ATOM 1625 C CA . LEU B 1 65 ? -4.617 5.539 1.257 1 99 65 LEU B CA 1
ATOM 1626 C C . LEU B 1 65 ? -4.16 5.703 2.701 1 99 65 LEU B C 1
ATOM 1628 O O . LEU B 1 65 ? -3.953 6.828 3.168 1 99 65 LEU B O 1
ATOM 1632 N N . ALA B 1 66 ? -3.924 4.578 3.373 1 98.94 66 ALA B N 1
ATOM 1633 C CA . ALA B 1 66 ? -3.516 4.609 4.773 1 98.94 66 ALA B CA 1
ATOM 1634 C C . ALA B 1 66 ? -2.16 5.293 4.934 1 98.94 66 ALA B C 1
ATOM 1636 O O . ALA B 1 66 ? -1.993 6.16 5.797 1 98.94 66 ALA B O 1
ATOM 1637 N N . GLU B 1 67 ? -1.206 4.895 4.117 1 98.88 67 GLU B N 1
ATOM 1638 C CA . GLU B 1 67 ? 0.138 5.465 4.164 1 98.88 67 GLU B CA 1
ATOM 1639 C C . GLU B 1 67 ? 0.111 6.965 3.883 1 98.88 67 GLU B C 1
ATOM 1641 O O . GLU B 1 67 ? 0.799 7.738 4.551 1 98.88 67 GLU B O 1
ATOM 1646 N N . THR B 1 68 ? -0.657 7.379 2.885 1 98.88 68 THR B N 1
ATOM 1647 C CA . THR B 1 68 ? -0.832 8.789 2.564 1 98.88 68 THR B CA 1
ATOM 1648 C C . THR B 1 68 ? -1.366 9.562 3.77 1 98.88 68 THR B C 1
ATOM 1650 O O . THR B 1 68 ? -0.833 10.609 4.129 1 98.88 68 THR B O 1
ATOM 1653 N N . MET B 1 69 ? -2.334 8.992 4.398 1 98.88 69 MET B N 1
ATOM 1654 C CA . MET B 1 69 ? -3.006 9.672 5.5 1 98.88 69 MET B CA 1
ATOM 1655 C C . MET B 1 69 ? -2.105 9.734 6.73 1 98.88 69 MET B C 1
ATOM 1657 O O . MET B 1 69 ? -1.996 10.781 7.371 1 98.88 69 MET B O 1
ATOM 1661 N N . GLY B 1 70 ? -1.482 8.594 7.074 1 98.69 70 GLY B N 1
ATOM 1662 C CA . GLY B 1 70 ? -0.587 8.594 8.219 1 98.69 70 GLY B CA 1
ATOM 1663 C C . GLY B 1 70 ? 0.567 9.562 8.078 1 98.69 70 GLY B C 1
ATOM 1664 O O . GLY B 1 70 ? 0.889 10.289 9.023 1 98.69 70 GLY B O 1
ATOM 1665 N N . SER B 1 71 ? 1.182 9.586 6.934 1 98.56 71 SER B N 1
ATOM 1666 C CA . SER B 1 71 ? 2.277 10.508 6.664 1 98.56 71 SER B CA 1
ATOM 1667 C C . SER B 1 71 ? 1.808 11.953 6.734 1 98.56 71 SER B C 1
ATOM 1669 O O . SER B 1 71 ? 2.479 12.805 7.328 1 98.56 71 SER B O 1
ATOM 1671 N N . SER B 1 72 ? 0.662 12.266 6.133 1 98.38 72 SER B N 1
ATOM 1672 C CA . SER B 1 72 ? 0.127 13.625 6.121 1 98.38 72 SER B CA 1
ATOM 1673 C C . SER B 1 72 ? -0.256 14.078 7.523 1 98.38 72 SER B C 1
ATOM 1675 O O . SER B 1 72 ? -0.001 15.219 7.902 1 98.38 72 SER B O 1
ATOM 1677 N N . LEU B 1 73 ? -0.879 13.156 8.305 1 98.31 73 LEU B N 1
ATOM 1678 C CA . LEU B 1 73 ? -1.24 13.469 9.68 1 98.31 73 LEU B CA 1
ATOM 1679 C C . LEU B 1 73 ? -0.018 13.914 10.477 1 98.31 73 LEU B C 1
ATOM 1681 O O . LEU B 1 73 ? -0.044 14.961 11.125 1 98.31 73 LEU B O 1
ATOM 1685 N N . SER B 1 74 ? 1.037 13.148 10.398 1 97.69 74 SER B N 1
ATOM 1686 C CA . SER B 1 74 ? 2.256 13.5 11.117 1 97.69 74 SER B CA 1
ATOM 1687 C C . SER B 1 74 ? 2.791 14.859 10.664 1 97.69 74 SER B C 1
ATOM 1689 O O . SER B 1 74 ? 3.129 15.703 11.492 1 97.69 74 SER B O 1
ATOM 1691 N N . ASN B 1 75 ? 2.777 15.094 9.375 1 95.06 75 ASN B N 1
ATOM 1692 C CA . ASN B 1 75 ? 3.473 16.25 8.828 1 95.06 75 ASN B CA 1
ATOM 1693 C C . ASN B 1 75 ? 2.676 17.547 9.039 1 95.06 75 ASN B C 1
ATOM 1695 O O . ASN B 1 75 ? 3.24 18.641 9.039 1 95.06 75 ASN B O 1
ATOM 1699 N N . ILE B 1 76 ? 1.374 17.438 9.273 1 94.12 76 ILE B N 1
ATOM 1700 C CA . ILE B 1 76 ? 0.631 18.672 9.469 1 94.12 76 ILE B CA 1
ATOM 1701 C C . ILE B 1 76 ? 0.613 19.031 10.953 1 94.12 76 ILE B C 1
ATOM 1703 O O . ILE B 1 76 ? 0.231 20.141 11.32 1 94.12 76 ILE B O 1
ATOM 1707 N N . PHE B 1 77 ? 1.061 18.109 11.812 1 93.19 77 PHE B N 1
ATOM 1708 C CA . PHE B 1 77 ? 0.989 18.406 13.242 1 93.19 77 PHE B CA 1
ATOM 1709 C C . PHE B 1 77 ? 2.385 18.469 13.852 1 93.19 77 PHE B C 1
ATOM 1711 O O . PHE B 1 77 ? 2.539 18.375 15.07 1 93.19 77 PHE B O 1
ATOM 1718 N N . ILE B 1 78 ? 3.393 18.531 13.031 1 93.94 78 ILE B N 1
ATOM 1719 C CA . ILE B 1 78 ? 4.742 18.828 13.5 1 93.94 78 ILE B CA 1
ATOM 1720 C C . ILE B 1 78 ? 5.191 20.188 12.945 1 93.94 78 ILE B C 1
ATOM 1722 O O . ILE B 1 78 ? 4.527 20.766 12.086 1 93.94 78 ILE B O 1
ATOM 1726 N N . ASP B 1 79 ? 6.254 20.734 13.555 1 92.5 79 ASP B N 1
ATOM 1727 C CA . ASP B 1 79 ? 6.863 21.938 13.016 1 92.5 79 ASP B CA 1
ATOM 1728 C C . ASP B 1 79 ? 7.672 21.641 11.758 1 92.5 79 ASP B C 1
ATOM 1730 O O . ASP B 1 79 ? 8.852 21.297 11.836 1 92.5 79 ASP B O 1
ATOM 1734 N N . VAL B 1 80 ? 7.098 21.891 10.594 1 89.75 80 VAL B N 1
ATOM 1735 C CA . VAL B 1 80 ? 7.668 21.453 9.328 1 89.75 80 VAL B CA 1
ATOM 1736 C C . VAL B 1 80 ? 8.891 22.312 8.992 1 89.75 80 VAL B C 1
ATOM 1738 O O . VAL B 1 80 ? 9.633 22 8.055 1 89.75 80 VAL B O 1
ATOM 1741 N N . SER B 1 81 ? 9.078 23.359 9.656 1 92.38 81 SER B N 1
ATOM 1742 C CA . SER B 1 81 ? 10.289 24.156 9.469 1 92.38 81 SER B CA 1
ATOM 1743 C C . SER B 1 81 ? 11.5 23.469 10.102 1 92.38 81 SER B C 1
ATOM 1745 O O . SER B 1 81 ? 12.641 23.703 9.688 1 92.38 81 SER B O 1
ATOM 1747 N N . SER B 1 82 ? 11.211 22.547 11.125 1 95.38 82 SER B N 1
ATOM 1748 C CA . SER B 1 82 ? 12.305 21.969 11.898 1 95.38 82 SER B CA 1
ATOM 1749 C C . SER B 1 82 ? 12.359 20.453 11.727 1 95.38 82 SER B C 1
ATOM 1751 O O . SER B 1 82 ? 13.414 19.844 11.906 1 95.38 82 SER B O 1
ATOM 1753 N N . TYR B 1 83 ? 11.156 19.891 11.398 1 96.06 83 TYR B N 1
ATOM 1754 C CA . TYR B 1 83 ? 11.062 18.438 11.391 1 96.06 83 TYR B CA 1
ATOM 1755 C C . TYR B 1 83 ? 10.328 17.953 10.156 1 96.06 83 TYR B C 1
ATOM 1757 O O . TYR B 1 83 ? 9.656 18.719 9.469 1 96.06 83 TYR B O 1
ATOM 1765 N N . TYR B 1 84 ? 10.555 16.688 9.758 1 95 84 TYR B N 1
ATOM 1766 C CA . TYR B 1 84 ? 9.734 16 8.766 1 95 84 TYR B CA 1
ATOM 1767 C C . TYR B 1 84 ? 9.523 14.547 9.156 1 95 84 TYR B C 1
ATOM 1769 O O . TYR B 1 84 ? 10.398 13.93 9.766 1 95 84 TYR B O 1
ATOM 1777 N N . GLY B 1 85 ? 8.398 14.031 8.883 1 96.62 85 GLY B N 1
ATOM 1778 C CA . GLY B 1 85 ? 8.055 12.648 9.188 1 96.62 85 GLY B CA 1
ATOM 1779 C C . GLY B 1 85 ? 8.289 11.703 8.023 1 96.62 85 GLY B C 1
ATOM 1780 O O . GLY B 1 85 ? 8.039 12.062 6.871 1 96.62 85 GLY B O 1
ATOM 1781 N N . VAL B 1 86 ? 8.797 10.484 8.344 1 97 86 VAL B N 1
ATOM 1782 C CA . VAL B 1 86 ? 9.008 9.43 7.355 1 97 86 VAL B CA 1
ATOM 1783 C C . VAL B 1 86 ? 8.328 8.141 7.82 1 97 86 VAL B C 1
ATOM 1785 O O . VAL B 1 86 ? 8.531 7.699 8.953 1 97 86 VAL B O 1
ATOM 1788 N N . GLY B 1 87 ? 7.512 7.656 6.945 1 98.44 87 GLY B N 1
ATOM 1789 C CA . GLY B 1 87 ? 6.918 6.367 7.266 1 98.44 87 GLY B CA 1
ATOM 17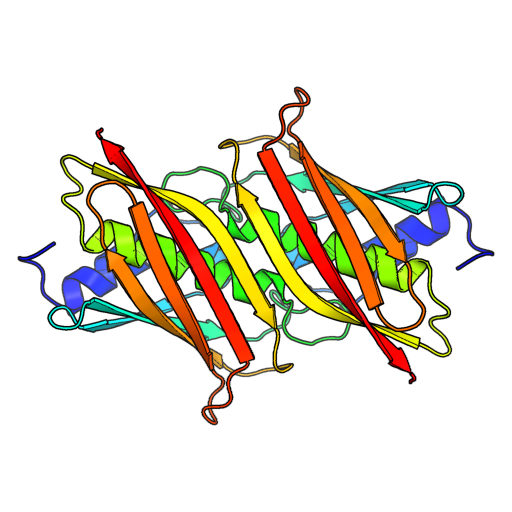90 C C . GLY B 1 87 ? 7.93 5.242 7.344 1 98.44 87 GLY B C 1
ATOM 1791 O O . GLY B 1 87 ? 8.766 5.094 6.453 1 98.44 87 GLY B O 1
ATOM 1792 N N . THR B 1 88 ? 7.809 4.41 8.391 1 98.81 88 THR B N 1
ATOM 1793 C CA . THR B 1 88 ? 8.805 3.352 8.547 1 98.81 88 THR B CA 1
ATOM 1794 C C . THR B 1 88 ? 8.133 1.983 8.609 1 98.81 88 THR B C 1
ATOM 1796 O O . THR B 1 88 ? 8.758 0.964 8.312 1 98.81 88 THR B O 1
ATOM 1799 N N . ASN B 1 89 ? 6.902 1.998 9.094 1 98.88 89 ASN B N 1
ATOM 1800 C CA . ASN B 1 89 ? 6.176 0.734 9.18 1 98.88 89 ASN B CA 1
ATOM 1801 C C . ASN B 1 89 ? 4.68 0.93 8.969 1 98.88 89 ASN B C 1
ATOM 1803 O O . ASN B 1 89 ? 4.098 1.904 9.445 1 98.88 89 ASN B O 1
ATOM 1807 N N . ILE B 1 90 ? 4.129 0.043 8.289 1 98.94 90 ILE B N 1
ATOM 1808 C CA . ILE B 1 90 ? 2.682 0.017 8.125 1 98.94 90 ILE B CA 1
ATOM 1809 C C . ILE B 1 90 ? 2.172 -1.415 8.266 1 98.94 90 ILE B C 1
ATOM 1811 O O . ILE B 1 90 ? 2.775 -2.35 7.734 1 98.94 90 ILE B O 1
ATOM 1815 N N . ASN B 1 91 ? 1.162 -1.605 9.039 1 98.94 91 ASN B N 1
ATOM 1816 C CA . ASN B 1 91 ? 0.471 -2.873 9.242 1 98.94 91 ASN B CA 1
ATOM 1817 C C . ASN B 1 91 ? -1.019 -2.758 8.93 1 98.94 91 ASN B C 1
ATOM 1819 O O . ASN B 1 91 ? -1.751 -2.057 9.633 1 98.94 91 ASN B O 1
ATOM 1823 N N . THR B 1 92 ? -1.463 -3.455 7.906 1 98.94 92 THR B N 1
ATOM 1824 C CA . THR B 1 92 ? -2.844 -3.32 7.453 1 98.94 92 THR B CA 1
ATOM 1825 C C . THR B 1 92 ? -3.574 -4.656 7.543 1 98.94 92 THR B C 1
ATOM 1827 O O . THR B 1 92 ? -3.057 -5.684 7.098 1 98.94 92 THR B O 1
ATOM 1830 N N . ASN B 1 93 ? -4.711 -4.629 8.117 1 98.94 93 ASN B N 1
ATOM 1831 C CA . ASN B 1 93 ? -5.656 -5.738 8.094 1 98.94 93 ASN B CA 1
ATOM 1832 C C . ASN B 1 93 ? -6.805 -5.484 7.121 1 98.94 93 ASN B C 1
ATOM 1834 O O . ASN B 1 93 ? -7.523 -4.488 7.25 1 98.94 93 ASN B O 1
ATOM 1838 N N . HIS B 1 94 ? -6.875 -6.348 6.156 1 98.94 94 HIS B N 1
ATOM 1839 C CA . HIS B 1 94 ? -7.977 -6.293 5.203 1 98.94 94 HIS B CA 1
ATOM 1840 C C . HIS B 1 94 ? -9.18 -7.086 5.711 1 98.94 94 HIS B C 1
ATOM 1842 O O . HIS B 1 94 ? -9.094 -8.297 5.902 1 98.94 94 HIS B O 1
ATOM 1848 N N . LEU B 1 95 ? -10.32 -6.398 5.867 1 98.88 95 LEU B N 1
ATOM 1849 C CA . LEU B 1 95 ? -11.406 -7.008 6.633 1 98.88 95 LEU B CA 1
ATOM 1850 C C . LEU B 1 95 ? -12.609 -7.289 5.742 1 98.88 95 LEU B C 1
ATOM 1852 O O . LEU B 1 95 ? -13.391 -8.195 6.027 1 98.88 95 LEU B O 1
ATOM 1856 N N . ARG B 1 96 ? -12.773 -6.465 4.742 1 98.62 96 ARG B N 1
ATOM 1857 C CA . ARG B 1 96 ? -13.891 -6.645 3.82 1 98.62 96 ARG B CA 1
ATOM 1858 C C . ARG B 1 96 ? -13.492 -6.25 2.4 1 98.62 96 ARG B C 1
ATOM 1860 O O . ARG B 1 96 ? -12.641 -5.383 2.207 1 98.62 96 ARG B O 1
ATOM 1867 N N . SER B 1 97 ? -14.133 -6.914 1.442 1 98.31 97 SER B N 1
ATOM 1868 C CA . SER B 1 97 ? -13.914 -6.59 0.036 1 98.31 97 SER B CA 1
ATOM 1869 C C . SER B 1 97 ? -14.836 -5.461 -0.418 1 98.31 97 SER B C 1
ATOM 1871 O O . SER B 1 97 ? -15.836 -5.168 0.239 1 98.31 97 SER B O 1
ATOM 1873 N N . LYS B 1 98 ? -14.422 -4.816 -1.445 1 98.56 98 LYS B N 1
ATOM 1874 C CA . LYS B 1 98 ? -15.234 -3.773 -2.061 1 98.56 98 LYS B CA 1
ATOM 1875 C C . LYS B 1 98 ? -15.008 -3.717 -3.568 1 98.56 98 LYS B C 1
ATOM 1877 O O . LYS B 1 98 ? -13.867 -3.754 -4.031 1 98.56 98 LYS B O 1
ATOM 1882 N N . LYS B 1 99 ? -16.062 -3.57 -4.348 1 98.19 99 LYS B N 1
ATOM 1883 C CA . LYS B 1 99 ? -15.977 -3.664 -5.801 1 98.19 99 LYS B CA 1
ATOM 1884 C C . LYS B 1 99 ? -16.016 -2.279 -6.441 1 98.19 99 LYS B C 1
ATOM 1886 O O . LYS B 1 99 ? -15.375 -2.055 -7.477 1 98.19 99 LYS B O 1
ATOM 1891 N N . ASP B 1 100 ? -16.859 -1.412 -5.867 1 98.69 100 ASP B N 1
ATOM 1892 C CA . ASP B 1 100 ? -17.062 -0.09 -6.453 1 98.69 100 ASP B CA 1
ATOM 1893 C C . ASP B 1 100 ? -17.5 0.92 -5.391 1 98.69 100 ASP B C 1
ATOM 1895 O O . ASP B 1 100 ? -17.703 0.561 -4.23 1 98.69 100 ASP B O 1
ATOM 1899 N N . GLY B 1 101 ? -17.594 2.193 -5.832 1 98.81 101 GLY B N 1
ATOM 1900 C CA . GLY B 1 101 ? -17.969 3.256 -4.914 1 98.81 101 GLY B CA 1
ATOM 1901 C C . GLY B 1 101 ? -16.781 4.02 -4.359 1 98.81 101 GLY B C 1
ATOM 1902 O O . GLY B 1 101 ? -15.844 4.32 -5.09 1 98.81 101 GLY B O 1
ATOM 1903 N N . ILE B 1 102 ? -16.953 4.457 -3.096 1 98.94 102 ILE B N 1
ATOM 1904 C CA . ILE B 1 102 ? -15.953 5.297 -2.451 1 98.94 102 ILE B CA 1
ATOM 1905 C C . ILE B 1 102 ? -15.57 4.699 -1.098 1 98.94 102 ILE B C 1
ATOM 1907 O O . ILE B 1 102 ? -16.422 4.184 -0.376 1 98.94 102 ILE B O 1
ATOM 1911 N N . ILE B 1 103 ? -14.312 4.738 -0.807 1 98.94 103 ILE B N 1
ATOM 1912 C CA . ILE B 1 103 ? -13.883 4.441 0.556 1 98.94 103 ILE B CA 1
ATOM 1913 C C . ILE B 1 103 ? -13.398 5.719 1.235 1 98.94 103 ILE B C 1
ATOM 1915 O O . ILE B 1 103 ? -12.867 6.617 0.575 1 98.94 103 ILE B O 1
ATOM 1919 N N . THR B 1 104 ? -13.625 5.746 2.545 1 99 104 THR B N 1
ATOM 1920 C CA . THR B 1 104 ? -13.25 6.895 3.365 1 99 104 THR B CA 1
ATOM 1921 C C . THR B 1 104 ? -12.312 6.473 4.496 1 99 104 THR B C 1
ATOM 1923 O O . THR B 1 104 ? -12.641 5.574 5.273 1 99 104 THR B O 1
ATOM 1926 N N . GLY B 1 105 ? -11.203 7.066 4.527 1 98.94 105 GLY B N 1
ATOM 1927 C CA . GLY B 1 105 ? -10.258 6.852 5.609 1 98.94 105 GLY B CA 1
ATOM 1928 C C . GLY B 1 105 ? -10.297 7.938 6.664 1 98.94 105 GLY B C 1
ATOM 1929 O O . GLY B 1 105 ? -10.5 9.109 6.348 1 98.94 105 GLY B O 1
ATOM 1930 N N . THR B 1 106 ? -10.07 7.555 7.887 1 98.94 106 THR B N 1
ATOM 1931 C CA . THR B 1 106 ? -9.859 8.484 8.992 1 98.94 106 THR B CA 1
ATOM 1932 C C . THR B 1 106 ? -8.602 8.109 9.773 1 98.94 106 THR B C 1
ATOM 1934 O O . THR B 1 106 ? -8.445 6.969 10.203 1 98.94 106 THR B O 1
ATOM 1937 N N . ALA B 1 107 ? -7.793 9.07 9.906 1 98.94 107 ALA B N 1
ATOM 1938 C CA . ALA B 1 107 ? -6.523 8.867 10.602 1 98.94 107 ALA B CA 1
ATOM 1939 C C . ALA B 1 107 ? -6.5 9.625 11.93 1 98.94 107 ALA B C 1
ATOM 1941 O O . ALA B 1 107 ? -6.988 10.75 12.016 1 98.94 107 ALA B O 1
ATOM 1942 N N . ARG B 1 108 ? -5.926 9.023 12.906 1 98.88 108 ARG B N 1
ATOM 1943 C CA . ARG B 1 108 ? -5.695 9.641 14.211 1 98.88 108 ARG B CA 1
ATOM 1944 C C . ARG B 1 108 ? -4.426 9.102 14.859 1 98.88 108 ARG B C 1
ATOM 1946 O O . ARG B 1 108 ? -3.957 8.016 14.508 1 98.88 108 ARG B O 1
ATOM 1953 N N . PHE B 1 109 ? -3.9 9.844 15.883 1 98.81 109 PHE B N 1
ATOM 1954 C CA . PHE B 1 109 ? -2.727 9.383 16.609 1 98.81 109 PHE B CA 1
ATOM 1955 C C . PHE B 1 109 ? -3.123 8.383 17.688 1 98.81 109 PHE B C 1
ATOM 1957 O O . PHE B 1 109 ? -4.066 8.617 18.453 1 98.81 109 PHE B O 1
ATOM 1964 N N . ILE B 1 110 ? -2.434 7.273 17.641 1 98.81 110 ILE B N 1
ATOM 1965 C CA . ILE B 1 110 ? -2.404 6.441 18.828 1 98.81 110 ILE B CA 1
ATOM 1966 C C . ILE B 1 110 ? -1.421 7.027 19.844 1 98.81 110 ILE B C 1
ATOM 1968 O O . ILE B 1 110 ? -1.719 7.102 21.047 1 98.81 110 ILE B O 1
ATOM 1972 N N . ARG B 1 111 ? -0.286 7.465 19.328 1 98.5 111 ARG B N 1
ATOM 1973 C CA . ARG B 1 111 ? 0.771 8.102 20.109 1 98.5 111 ARG B CA 1
ATOM 1974 C C . ARG B 1 111 ? 1.503 9.156 19.281 1 98.5 111 ARG B C 1
ATOM 1976 O O . ARG B 1 111 ? 1.938 8.875 18.156 1 98.5 111 ARG B O 1
ATOM 1983 N N . LYS B 1 112 ? 1.537 10.273 19.844 1 98 112 LYS B N 1
ATOM 1984 C CA . LYS B 1 112 ? 2.266 11.375 19.219 1 98 112 LYS B CA 1
ATOM 1985 C C . LYS B 1 112 ? 3.479 11.773 20.062 1 98 112 LYS B C 1
ATOM 1987 O O . LYS B 1 112 ? 3.395 12.672 20.906 1 98 112 LYS B O 1
ATOM 1992 N N . GLY B 1 113 ? 4.594 11.062 19.781 1 97.25 113 GLY B N 1
ATOM 1993 C CA . GLY B 1 113 ? 5.824 11.344 20.5 1 97.25 113 GLY B CA 1
ATOM 1994 C C . GLY B 1 113 ? 6.699 12.367 19.797 1 97.25 113 GLY B C 1
ATOM 1995 O O . GLY B 1 113 ? 6.359 12.852 18.719 1 97.25 113 GLY B O 1
ATOM 1996 N N . LYS B 1 114 ? 7.852 12.672 20.406 1 96.06 114 LYS B N 1
ATOM 1997 C CA . LYS B 1 114 ? 8.781 13.648 19.859 1 96.06 114 LYS B CA 1
ATOM 1998 C C . LYS B 1 114 ? 9.492 13.094 18.625 1 96.06 114 LYS B C 1
ATOM 2000 O O . LYS B 1 114 ? 9.672 13.805 17.625 1 96.06 114 LYS B O 1
ATOM 2005 N N . THR B 1 115 ? 9.789 11.781 18.672 1 97.88 115 THR B N 1
ATOM 2006 C CA . THR B 1 115 ? 10.609 11.227 17.609 1 97.88 115 THR B CA 1
ATOM 2007 C C . THR B 1 115 ? 9.836 10.156 16.844 1 97.88 115 THR B C 1
ATOM 2009 O O . THR B 1 115 ? 10.289 9.688 15.789 1 97.88 115 THR B O 1
ATOM 2012 N N . ILE B 1 116 ? 8.664 9.75 17.422 1 98.62 116 ILE B N 1
ATOM 2013 C CA . ILE B 1 116 ? 7.879 8.703 16.781 1 98.62 116 ILE B CA 1
ATOM 2014 C C . ILE B 1 116 ? 6.395 9.039 16.891 1 98.62 116 ILE B C 1
ATOM 2016 O O . ILE B 1 116 ? 5.906 9.438 17.938 1 98.62 116 ILE B O 1
ATOM 2020 N N . HIS B 1 117 ? 5.746 8.969 15.805 1 98.88 117 HIS B N 1
ATOM 2021 C CA . HIS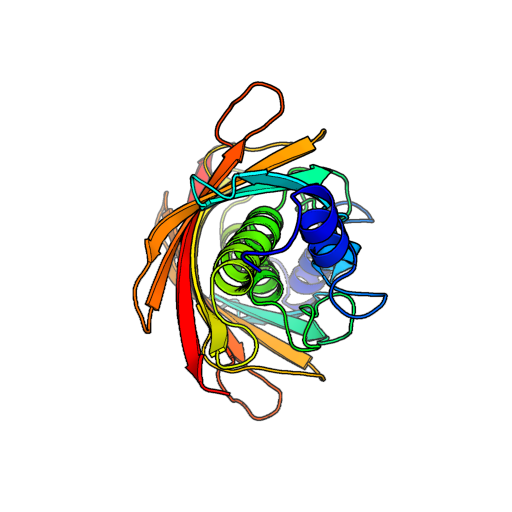 B 1 117 ? 4.289 8.961 15.773 1 98.88 117 HIS B CA 1
ATOM 2022 C C . HIS B 1 117 ? 3.744 7.582 15.43 1 98.88 117 HIS B C 1
ATOM 2024 O O . HIS B 1 117 ? 4.258 6.91 14.539 1 98.88 117 HIS B O 1
ATOM 2030 N N . VAL B 1 118 ? 2.789 7.078 16.188 1 98.94 118 VAL B N 1
ATOM 2031 C CA . VAL B 1 118 ? 1.994 5.906 15.836 1 98.94 118 VAL B CA 1
ATOM 2032 C C . VAL B 1 118 ? 0.551 6.324 15.562 1 98.94 118 VAL B C 1
ATOM 2034 O O . VAL B 1 118 ? -0.069 7.008 16.375 1 98.94 118 VAL B O 1
ATOM 2037 N N . SER B 1 119 ? 0.06 5.953 14.438 1 98.94 119 SER B N 1
ATOM 2038 C CA . SER B 1 119 ? -1.295 6.332 14.055 1 98.94 119 SER B CA 1
ATOM 2039 C C . SER B 1 119 ? -2.129 5.109 13.688 1 98.94 119 SER B C 1
ATOM 2041 O O . SER B 1 119 ? -1.584 4.031 13.438 1 98.94 119 SER B O 1
ATOM 2043 N N . GLU B 1 120 ? -3.344 5.352 13.781 1 98.94 120 GLU B N 1
ATOM 2044 C CA . GLU B 1 120 ? -4.344 4.41 13.297 1 98.94 120 GLU B CA 1
ATOM 2045 C C . GLU B 1 120 ? -5.152 5.008 12.148 1 98.94 120 GLU B C 1
ATOM 2047 O O . GLU B 1 120 ? -5.531 6.18 12.195 1 98.94 120 GLU B O 1
ATOM 2052 N N . ILE B 1 121 ? -5.406 4.223 11.102 1 98.94 121 ILE B N 1
ATOM 2053 C CA . ILE B 1 121 ? -6.262 4.605 9.984 1 98.94 121 ILE B CA 1
ATOM 2054 C C . ILE B 1 121 ? -7.359 3.562 9.789 1 98.94 121 ILE B C 1
ATOM 2056 O O . ILE B 1 121 ? -7.07 2.383 9.578 1 98.94 121 ILE B O 1
ATOM 2060 N N . GLU B 1 122 ? -8.547 4.016 9.938 1 99 122 GLU B N 1
ATOM 2061 C CA . GLU B 1 122 ? -9.703 3.191 9.594 1 99 122 GLU B CA 1
ATOM 2062 C C . GLU B 1 122 ? -10.266 3.574 8.227 1 99 122 GLU B C 1
ATOM 2064 O O . GLU B 1 122 ? -10.484 4.754 7.949 1 99 122 GLU B O 1
ATOM 2069 N N . ILE B 1 123 ? -10.492 2.584 7.371 1 99 123 ILE B N 1
ATOM 2070 C CA . ILE B 1 123 ? -11.102 2.803 6.066 1 99 123 ILE B CA 1
ATOM 2071 C C . ILE B 1 123 ? -12.477 2.133 6.023 1 99 123 ILE B C 1
ATOM 2073 O O . ILE B 1 123 ? -12.602 0.938 6.301 1 99 123 ILE B O 1
ATOM 2077 N N . ARG B 1 124 ? -13.43 2.92 5.668 1 99 124 ARG B N 1
ATOM 2078 C CA . ARG B 1 124 ? -14.812 2.441 5.664 1 99 124 ARG B CA 1
ATOM 2079 C C . ARG B 1 124 ? -15.477 2.711 4.32 1 99 124 ARG B C 1
ATOM 2081 O O . ARG B 1 124 ? -15.062 3.611 3.584 1 99 124 ARG B O 1
ATOM 2088 N N . ASP B 1 125 ? -16.531 1.885 4.016 1 98.88 125 ASP B N 1
ATOM 2089 C CA . ASP B 1 125 ? -17.312 2.15 2.811 1 98.88 125 ASP B CA 1
ATOM 2090 C C . ASP B 1 125 ? -18.469 3.1 3.105 1 98.88 125 ASP B C 1
ATOM 2092 O O . ASP B 1 125 ? -18.547 3.684 4.188 1 98.88 125 ASP B O 1
ATOM 2096 N N . GLU B 1 126 ? -19.312 3.299 2.135 1 98.69 126 GLU B N 1
ATOM 2097 C CA . GLU B 1 126 ? -20.391 4.273 2.24 1 98.69 126 GLU B CA 1
ATOM 2098 C C . GLU B 1 126 ? -21.422 3.844 3.279 1 98.69 126 GLU B C 1
ATOM 2100 O O . GLU B 1 126 ? -22.188 4.672 3.789 1 98.69 126 GLU B O 1
ATOM 2105 N N . GLU B 1 127 ? -21.438 2.574 3.611 1 98.31 127 GLU B N 1
ATOM 2106 C CA . GLU B 1 127 ? -22.375 2.043 4.586 1 98.31 127 GLU B CA 1
ATOM 2107 C C . GLU B 1 127 ? -21.766 2.004 5.984 1 98.31 127 GLU B C 1
ATOM 2109 O O . GLU B 1 127 ? -22.391 1.515 6.93 1 98.31 127 GLU B O 1
ATOM 2114 N N . GLY B 1 128 ? -20.578 2.441 6.125 1 98.62 128 GLY B N 1
ATOM 2115 C CA . GLY B 1 128 ? -19.906 2.49 7.414 1 98.62 128 GLY B CA 1
ATOM 2116 C C . GLY B 1 128 ? -19.219 1.19 7.781 1 98.62 128 GLY B C 1
ATOM 2117 O O . GLY B 1 128 ? -18.719 1.04 8.898 1 98.62 128 GLY B O 1
ATOM 2118 N N . GLN B 1 129 ? -19.172 0.292 6.805 1 98.75 129 GLN B N 1
ATOM 2119 C CA . GLN B 1 129 ? -18.484 -0.97 7.074 1 98.75 129 GLN B CA 1
ATOM 2120 C C . GLN B 1 129 ? -16.969 -0.801 7.012 1 98.75 129 GLN B C 1
ATOM 2122 O O . GLN B 1 129 ? -16.453 -0.154 6.102 1 98.75 129 GLN B O 1
ATOM 2127 N N . LEU B 1 130 ? -16.297 -1.416 8.016 1 98.94 130 LEU B N 1
ATOM 2128 C CA . LEU B 1 130 ? -14.844 -1.334 8.086 1 98.94 130 LEU B CA 1
ATOM 2129 C C . LEU B 1 130 ? -14.203 -2.223 7.023 1 98.94 130 LEU B C 1
ATOM 2131 O O . LEU B 1 130 ? -14.312 -3.449 7.082 1 98.94 130 LEU B O 1
ATOM 2135 N N . ILE B 1 131 ? -13.539 -1.619 6.074 1 98.94 131 ILE B N 1
ATOM 2136 C CA . ILE B 1 131 ? -12.898 -2.301 4.957 1 98.94 131 ILE B CA 1
ATOM 2137 C C . ILE B 1 131 ? -11.492 -2.732 5.355 1 98.94 131 ILE B C 1
ATOM 2139 O O . ILE B 1 131 ? -11.047 -3.832 5.012 1 98.94 131 ILE B O 1
ATOM 2143 N N . SER B 1 132 ? -10.797 -1.87 6.027 1 98.94 132 SER B N 1
ATOM 2144 C CA . SER B 1 132 ? -9.445 -2.182 6.48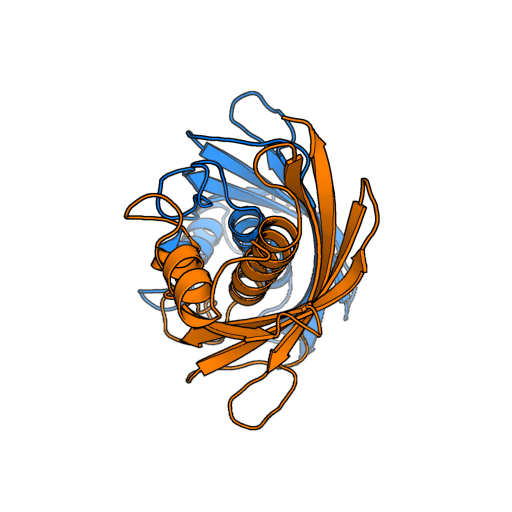 1 98.94 132 SER B CA 1
ATOM 2145 C C . SER B 1 132 ? -9.055 -1.327 7.684 1 98.94 132 SER B C 1
ATOM 2147 O O . SER B 1 132 ? -9.648 -0.273 7.922 1 98.94 132 SER B O 1
ATOM 2149 N N . HIS B 1 133 ? -8.164 -1.81 8.445 1 99 133 HIS B N 1
ATOM 2150 C CA . HIS B 1 133 ? -7.562 -1.156 9.609 1 99 133 HIS B CA 1
ATOM 2151 C C . HIS B 1 133 ? -6.039 -1.181 9.523 1 99 133 HIS B C 1
ATOM 2153 O O . HIS B 1 133 ? -5.441 -2.234 9.297 1 99 133 HIS B O 1
ATOM 2159 N N . THR B 1 134 ? -5.445 -0.027 9.719 1 98.94 134 THR B N 1
ATOM 2160 C CA . THR B 1 134 ? -3.994 0.093 9.602 1 98.94 134 THR B CA 1
ATOM 2161 C C . THR B 1 134 ? -3.41 0.786 10.836 1 98.94 134 THR B C 1
ATOM 2163 O O . THR B 1 134 ? -3.992 1.744 11.344 1 98.94 134 THR B O 1
ATOM 2166 N N . THR B 1 135 ? -2.297 0.28 11.273 1 98.94 135 THR B N 1
ATOM 2167 C CA . THR B 1 135 ? -1.429 1.062 12.148 1 98.94 135 THR B CA 1
ATOM 2168 C C . THR B 1 135 ? -0.14 1.445 11.422 1 98.94 135 THR B C 1
ATOM 2170 O O . THR B 1 135 ? 0.399 0.659 10.648 1 98.94 135 THR B O 1
ATOM 2173 N N . MET B 1 136 ? 0.322 2.611 11.703 1 98.94 136 MET B N 1
ATOM 2174 C CA . MET B 1 136 ? 1.496 3.117 11 1 98.94 136 MET B CA 1
ATOM 2175 C C . MET B 1 136 ? 2.445 3.824 11.961 1 98.94 136 MET B C 1
ATOM 2177 O O . MET B 1 136 ? 2.004 4.48 12.906 1 98.94 136 MET B O 1
ATOM 2181 N N . THR B 1 137 ? 3.697 3.67 11.68 1 98.94 137 THR B N 1
ATOM 2182 C CA . THR B 1 137 ? 4.746 4.359 12.43 1 98.94 137 THR B CA 1
ATOM 2183 C C . THR B 1 137 ? 5.5 5.332 11.531 1 98.94 137 THR B C 1
ATOM 2185 O O . THR B 1 137 ? 5.938 4.965 10.438 1 98.94 137 THR B O 1
ATOM 2188 N N . ASN B 1 138 ? 5.598 6.5 11.977 1 98.81 138 ASN B N 1
ATOM 2189 C CA . ASN B 1 138 ? 6.445 7.508 11.344 1 98.81 138 ASN B CA 1
ATOM 2190 C C . ASN B 1 138 ? 7.574 7.953 12.266 1 98.81 138 ASN B C 1
ATOM 2192 O O . ASN B 1 138 ? 7.344 8.234 13.445 1 98.81 138 ASN B O 1
ATOM 2196 N N . ASN B 1 139 ? 8.766 7.953 11.75 1 98.69 139 ASN B N 1
ATOM 2197 C CA . ASN B 1 139 ? 9.867 8.617 12.43 1 98.69 139 ASN B CA 1
ATOM 2198 C C . ASN B 1 139 ? 9.891 10.117 12.156 1 98.69 139 ASN B C 1
ATOM 2200 O O . ASN B 1 139 ? 9.672 10.539 11.016 1 98.69 139 ASN B O 1
ATOM 2204 N N . ILE B 1 140 ? 10.062 10.844 13.203 1 98.25 140 ILE B N 1
ATOM 2205 C CA . ILE B 1 140 ? 10.164 12.297 13.094 1 98.25 140 ILE B CA 1
ATOM 2206 C C . ILE B 1 140 ? 11.633 12.711 13.141 1 98.25 140 ILE B C 1
ATOM 2208 O O . ILE B 1 140 ? 12.297 12.539 14.164 1 98.25 140 ILE B O 1
ATOM 2212 N N . LEU B 1 141 ? 12.031 13.273 12.055 1 97.12 141 LEU B N 1
ATOM 2213 C CA . LEU B 1 141 ? 13.453 13.586 11.906 1 97.12 141 LEU B CA 1
ATOM 2214 C C . LEU B 1 141 ? 13.664 15.102 11.859 1 97.12 141 LEU B C 1
ATOM 2216 O O . LEU B 1 141 ? 12.82 15.836 11.352 1 97.12 141 LEU B O 1
ATOM 2220 N N . SER B 1 142 ? 14.766 15.531 12.336 1 96 142 SER B N 1
ATOM 2221 C CA . SER B 1 142 ? 15.156 16.938 12.211 1 96 142 SER B CA 1
ATOM 2222 C C . SER B 1 142 ? 15.711 17.234 10.82 1 96 142 SER B C 1
ATOM 2224 O O . SER B 1 142 ? 16.438 16.406 10.25 1 96 142 SER B O 1
ATOM 2226 N N . LYS B 1 143 ? 15.398 18.438 10.297 1 92.56 143 LYS B N 1
ATOM 2227 C CA . LYS B 1 143 ? 15.922 18.875 9 1 92.56 143 LYS B CA 1
ATOM 2228 C C . LYS B 1 143 ? 17.406 19.219 9.094 1 92.56 143 LYS B C 1
ATOM 2230 O O . LYS B 1 143 ? 17.875 19.688 10.141 1 92.56 143 LYS B O 1
#